Protein AF-A0A1G2DAL8-F1 (afdb_monomer)

Structure (mmCIF, N/CA/C/O backbone):
data_AF-A0A1G2DAL8-F1
#
_entry.id   AF-A0A1G2DAL8-F1
#
loop_
_atom_site.group_PDB
_atom_site.id
_atom_site.type_symbol
_atom_site.label_atom_id
_atom_site.label_alt_id
_atom_site.label_comp_id
_atom_site.label_asym_id
_atom_site.label_entity_id
_atom_site.label_seq_id
_atom_site.pdbx_PDB_ins_code
_atom_site.Cartn_x
_atom_site.Cartn_y
_atom_site.Cartn_z
_atom_site.occupancy
_atom_site.B_iso_or_equiv
_atom_site.auth_seq_id
_atom_site.auth_comp_id
_atom_site.auth_asym_id
_atom_site.auth_atom_id
_atom_site.pdbx_PDB_model_num
ATOM 1 N N . MET A 1 1 ? -15.519 19.637 95.512 1.00 41.66 1 MET A N 1
ATOM 2 C CA . MET A 1 1 ? -15.085 18.765 94.400 1.00 41.66 1 MET A CA 1
ATOM 3 C C . MET A 1 1 ? -16.245 17.828 94.093 1.00 41.66 1 MET A C 1
ATOM 5 O O . MET A 1 1 ? -16.448 16.873 94.826 1.00 41.66 1 MET A O 1
ATOM 9 N N . ALA A 1 2 ? -17.103 18.193 93.138 1.00 43.47 2 ALA A N 1
ATOM 10 C CA . ALA A 1 2 ? -18.291 17.413 92.794 1.00 43.47 2 ALA A CA 1
ATOM 11 C C . ALA A 1 2 ? -17.937 16.469 91.639 1.00 43.47 2 ALA A C 1
ATOM 13 O O . ALA A 1 2 ? -17.567 16.925 90.560 1.00 43.47 2 ALA A O 1
ATOM 14 N N . ILE A 1 3 ? -17.993 15.163 91.894 1.00 54.91 3 ILE A N 1
ATOM 15 C CA . ILE A 1 3 ? -17.753 14.122 90.893 1.00 54.91 3 ILE A CA 1
ATOM 16 C C . ILE A 1 3 ? -19.055 13.970 90.100 1.00 54.91 3 ILE A C 1
ATOM 18 O O . ILE A 1 3 ? -20.030 13.413 90.598 1.00 54.91 3 ILE A O 1
ATOM 22 N N . GLY A 1 4 ? -19.090 14.540 88.894 1.00 56.00 4 GLY A N 1
ATOM 23 C CA . GLY A 1 4 ? -20.216 14.410 87.973 1.00 56.00 4 GLY A CA 1
ATOM 24 C C . GLY A 1 4 ? -20.316 12.981 87.443 1.00 56.00 4 GLY A C 1
ATOM 25 O O . GLY A 1 4 ? -19.365 12.452 86.873 1.00 56.00 4 GLY A O 1
ATOM 26 N N . THR A 1 5 ? -21.467 12.347 87.641 1.00 58.53 5 THR A N 1
ATOM 27 C CA . THR A 1 5 ? -21.769 11.008 87.134 1.00 58.53 5 THR A CA 1
ATOM 28 C C . THR A 1 5 ? -21.990 11.053 85.621 1.00 58.53 5 THR A C 1
ATOM 30 O O . THR A 1 5 ? -22.933 11.695 85.157 1.00 58.53 5 THR A O 1
ATOM 33 N N . LEU A 1 6 ? -21.147 10.358 84.852 1.00 61.06 6 LEU A N 1
ATOM 34 C CA . LEU A 1 6 ? -21.356 10.127 83.420 1.00 61.06 6 LEU A CA 1
ATOM 35 C C . LEU A 1 6 ? -22.552 9.185 83.222 1.00 61.06 6 LEU A C 1
ATOM 37 O O . LEU A 1 6 ? -22.509 8.024 83.629 1.00 61.06 6 LEU A O 1
ATOM 41 N N . GLN A 1 7 ? -23.621 9.678 82.597 1.00 61.41 7 GLN A N 1
ATOM 42 C CA . GLN A 1 7 ? -24.724 8.831 82.147 1.00 61.41 7 GLN A CA 1
ATOM 43 C C . GLN A 1 7 ? -24.316 8.113 80.857 1.00 61.41 7 GLN A C 1
ATOM 45 O O . GLN A 1 7 ? -24.042 8.741 79.838 1.00 61.41 7 GLN A O 1
ATOM 50 N N . HIS A 1 8 ? -24.265 6.783 80.913 1.00 61.22 8 HIS A N 1
ATOM 51 C CA . HIS A 1 8 ? -24.031 5.926 79.757 1.00 61.22 8 HIS A CA 1
ATOM 52 C C . HIS A 1 8 ? -25.350 5.742 78.996 1.00 61.22 8 HIS A C 1
ATOM 54 O O . HIS A 1 8 ? -26.245 5.020 79.443 1.00 61.22 8 HIS A O 1
ATOM 60 N N . THR A 1 9 ? -25.491 6.419 77.858 1.00 63.62 9 THR A N 1
ATOM 61 C CA . THR A 1 9 ? -26.656 6.278 76.980 1.00 63.62 9 THR A CA 1
ATOM 62 C C . THR A 1 9 ? -26.581 4.929 76.270 1.00 63.62 9 THR A C 1
ATOM 64 O O . THR A 1 9 ? -25.855 4.752 75.295 1.00 63.62 9 THR A O 1
ATOM 67 N N . THR A 1 10 ? -27.316 3.944 76.777 1.00 66.56 10 THR A N 1
ATOM 68 C CA . THR A 1 10 ? -27.481 2.647 76.116 1.00 66.56 10 THR A CA 1
ATOM 69 C C . THR A 1 10 ? -28.557 2.777 75.041 1.00 66.56 10 THR A C 1
ATOM 71 O O . THR A 1 10 ? -29.747 2.883 75.331 1.00 66.56 10 THR A O 1
ATOM 74 N N . TYR A 1 11 ? -28.145 2.804 73.773 1.00 65.62 11 TYR A N 1
ATOM 75 C CA . TYR A 1 11 ? -29.076 2.764 72.647 1.00 65.62 11 TYR A CA 1
ATOM 76 C C . TYR A 1 11 ? -29.620 1.341 72.500 1.00 65.62 11 TYR A C 1
ATOM 78 O O . TYR A 1 11 ? -28.913 0.423 72.091 1.00 65.62 11 TYR A O 1
ATOM 86 N N . ASN A 1 12 ? -30.888 1.148 72.858 1.00 59.38 12 ASN A N 1
ATOM 87 C CA . ASN A 1 12 ? -31.593 -0.113 72.664 1.00 59.38 12 ASN A CA 1
ATOM 88 C C . ASN A 1 12 ? -32.068 -0.189 71.205 1.00 59.38 12 ASN A C 1
ATOM 90 O O . ASN A 1 12 ? -33.089 0.403 70.845 1.00 59.38 12 ASN A O 1
ATOM 94 N N . ILE A 1 13 ? -31.300 -0.874 70.353 1.00 66.88 13 ILE A N 1
ATOM 95 C CA . ILE A 1 13 ? -31.711 -1.150 68.975 1.00 66.88 13 ILE A CA 1
ATOM 96 C C . ILE A 1 13 ? -32.869 -2.148 69.037 1.00 66.88 13 ILE A C 1
ATOM 98 O O . ILE A 1 13 ? -32.676 -3.358 69.149 1.00 66.88 13 ILE A O 1
ATOM 102 N N . ARG A 1 14 ? -34.102 -1.635 68.976 1.00 59.97 14 ARG A N 1
ATOM 103 C CA . ARG A 1 14 ? -35.282 -2.469 68.757 1.00 59.97 14 ARG A CA 1
ATOM 104 C C . ARG A 1 14 ? -35.181 -3.074 67.361 1.00 59.97 14 ARG A C 1
ATOM 106 O O . ARG A 1 14 ? -35.494 -2.416 66.375 1.00 59.97 14 ARG A O 1
ATOM 113 N N . HIS A 1 15 ? -34.771 -4.337 67.290 1.00 61.94 15 HIS A N 1
ATOM 114 C CA . HIS A 1 15 ? -34.966 -5.169 66.110 1.00 61.94 15 HIS A CA 1
ATOM 115 C C . HIS A 1 15 ? -36.474 -5.345 65.900 1.00 61.94 15 HIS A C 1
ATOM 117 O O . HIS A 1 15 ? -37.116 -6.190 66.523 1.00 61.94 15 HIS A O 1
ATOM 123 N N . THR A 1 16 ? -37.072 -4.513 65.050 1.00 60.50 16 THR A N 1
ATOM 124 C CA . THR A 1 16 ? -38.390 -4.785 64.479 1.00 60.50 16 THR A CA 1
ATOM 125 C C . THR A 1 16 ? -38.294 -6.125 63.755 1.00 60.50 16 THR A C 1
ATOM 127 O O . THR A 1 16 ? -37.566 -6.255 62.774 1.00 60.50 16 THR A O 1
ATOM 130 N N . ALA A 1 17 ? -38.989 -7.143 64.266 1.00 58.16 17 ALA A N 1
ATOM 131 C CA . ALA A 1 17 ? -39.087 -8.455 63.639 1.00 58.16 17 ALA A CA 1
ATOM 132 C C . ALA A 1 17 ? -39.811 -8.314 62.289 1.00 58.16 17 ALA A C 1
ATOM 134 O O . ALA A 1 17 ? -41.037 -8.359 62.190 1.00 58.16 17 ALA A O 1
ATOM 135 N N . TYR A 1 18 ? -39.032 -8.049 61.243 1.00 57.19 18 TYR A N 1
ATOM 136 C CA . TYR A 1 18 ? -39.511 -7.844 59.888 1.00 57.19 18 TYR A CA 1
ATOM 137 C C . TYR A 1 18 ? -39.718 -9.207 59.218 1.00 57.19 18 TYR A C 1
ATOM 139 O O . TYR A 1 18 ? -38.804 -9.777 58.630 1.00 57.19 18 TYR A O 1
ATOM 147 N N . ASN A 1 19 ? -40.948 -9.726 59.282 1.00 57.16 19 ASN A N 1
ATOM 148 C CA . ASN A 1 19 ? -41.382 -10.988 58.655 1.00 57.16 19 ASN A CA 1
ATOM 149 C C . ASN A 1 19 ? -41.433 -10.943 57.106 1.00 57.16 19 ASN A C 1
ATOM 151 O O . ASN A 1 19 ? -42.259 -11.608 56.486 1.00 57.16 19 ASN A O 1
ATOM 155 N N . LYS A 1 20 ? -40.591 -10.131 56.453 1.00 62.22 20 LYS A N 1
ATOM 156 C CA . LYS A 1 20 ? -40.594 -9.911 54.993 1.00 62.22 20 LYS A CA 1
ATOM 157 C C . LYS A 1 20 ? -39.179 -9.803 54.392 1.00 62.22 20 LYS A C 1
ATOM 159 O O . LYS A 1 20 ? -38.953 -9.046 53.454 1.00 62.22 20 LYS A O 1
ATOM 164 N N . GLY A 1 21 ? -38.215 -10.567 54.913 1.00 69.06 21 GLY A N 1
ATOM 165 C CA . GLY A 1 21 ? -36.796 -10.515 54.511 1.00 69.06 21 GLY A CA 1
ATOM 166 C C . GLY A 1 21 ? -36.435 -11.108 53.136 1.00 69.06 21 GLY A C 1
ATOM 167 O O . GLY A 1 21 ? -35.321 -10.899 52.667 1.00 69.06 21 GLY A O 1
ATOM 168 N N . TYR A 1 22 ? -37.347 -11.814 52.458 1.00 80.81 22 TYR A N 1
ATOM 169 C CA . TYR A 1 22 ? -37.039 -12.485 51.183 1.00 80.81 22 TYR A CA 1
ATOM 170 C C . TYR A 1 22 ? -36.906 -11.520 49.990 1.00 80.81 22 TYR A C 1
ATOM 172 O O . TYR A 1 22 ? -36.135 -11.770 49.068 1.00 80.81 22 TYR A O 1
ATOM 180 N N . ALA A 1 23 ? -37.608 -10.382 50.019 1.00 86.69 23 ALA A N 1
ATOM 181 C CA . ALA A 1 23 ? -37.646 -9.448 48.891 1.00 86.69 23 ALA A CA 1
ATOM 182 C C . ALA A 1 23 ? -36.282 -8.797 48.584 1.00 86.69 23 ALA A C 1
ATOM 184 O O . ALA A 1 23 ? -35.965 -8.583 47.417 1.00 86.69 23 ALA A O 1
ATOM 185 N N . LEU A 1 24 ? -35.458 -8.524 49.606 1.00 86.62 24 LEU A N 1
ATOM 186 C CA . LEU A 1 24 ? -34.115 -7.956 49.413 1.00 86.62 24 LEU A CA 1
ATOM 187 C C . LEU A 1 24 ? -33.137 -8.956 48.789 1.00 86.62 24 LEU A C 1
ATOM 189 O O . LEU A 1 24 ? -32.324 -8.587 47.948 1.00 86.62 24 LEU A O 1
ATOM 193 N N . ILE A 1 25 ? -33.221 -10.229 49.179 1.00 87.88 25 ILE A N 1
ATOM 194 C CA . ILE A 1 25 ? -32.360 -11.277 48.617 1.00 87.88 25 ILE A CA 1
ATOM 195 C C . ILE A 1 25 ? -32.787 -11.586 47.174 1.00 87.88 25 ILE A C 1
ATOM 197 O O . ILE A 1 25 ? -31.946 -11.797 46.305 1.00 87.88 25 ILE A O 1
ATOM 201 N N . LEU A 1 26 ? -34.089 -11.543 46.881 1.00 90.00 26 LEU A N 1
ATOM 202 C CA . LEU A 1 26 ? -34.581 -11.694 45.513 1.00 90.00 26 LEU A CA 1
ATOM 203 C C . LEU A 1 26 ? -34.103 -10.548 44.604 1.00 90.00 26 LEU A C 1
ATOM 205 O O . LEU A 1 26 ? -33.673 -10.806 43.481 1.00 90.00 26 LEU A O 1
ATOM 209 N N . SER A 1 27 ? -34.126 -9.295 45.079 1.00 92.00 27 SER A N 1
ATOM 210 C CA . SER A 1 27 ? -33.715 -8.152 44.252 1.00 92.00 27 SER A CA 1
ATOM 211 C C . SER A 1 27 ? -32.225 -8.173 43.905 1.00 92.00 27 SER A C 1
ATOM 213 O O . SER A 1 27 ? -31.869 -7.870 42.764 1.00 92.00 27 SER A O 1
ATOM 215 N N . ILE A 1 28 ? -31.353 -8.572 44.840 1.00 93.62 28 ILE A N 1
ATOM 216 C CA . ILE A 1 28 ? -29.905 -8.624 44.589 1.00 93.62 28 ILE A CA 1
ATOM 217 C C . ILE A 1 28 ? -29.534 -9.741 43.609 1.00 93.62 28 ILE A C 1
ATOM 219 O O . ILE A 1 28 ? -28.680 -9.528 42.752 1.00 93.62 28 ILE A O 1
ATOM 223 N N . VAL A 1 29 ? -30.216 -10.892 43.668 1.00 96.19 29 VAL A N 1
ATOM 224 C CA . VAL A 1 29 ? -30.002 -12.000 42.721 1.00 96.19 29 VAL A CA 1
ATOM 225 C C . VAL A 1 29 ? -30.457 -11.610 41.317 1.00 96.19 29 VAL A C 1
ATOM 227 O O . VAL A 1 29 ? -29.731 -11.824 40.352 1.00 96.19 29 VAL A O 1
ATOM 230 N N . VAL A 1 30 ? -31.633 -10.989 41.182 1.00 96.94 30 VAL A N 1
ATOM 231 C CA . VAL A 1 30 ? -32.102 -10.517 39.869 1.00 96.94 30 VAL A CA 1
ATOM 232 C C . VAL A 1 30 ? -31.150 -9.456 39.309 1.00 96.94 30 VAL A C 1
ATOM 234 O O . VAL A 1 30 ? -30.779 -9.520 38.138 1.00 96.94 30 VAL A O 1
ATOM 237 N N . SER A 1 31 ? -30.693 -8.524 40.149 1.00 96.75 31 SER A N 1
ATOM 238 C CA . SER A 1 31 ? -29.758 -7.473 39.731 1.00 96.75 31 SER A CA 1
ATOM 239 C C . SER A 1 31 ? -28.404 -8.035 39.294 1.00 96.75 31 SER A C 1
ATOM 241 O O . SER A 1 31 ? -27.852 -7.567 38.301 1.00 96.75 31 SER A O 1
ATOM 243 N N . SER A 1 32 ? -27.870 -9.051 39.983 1.00 96.81 32 SER A N 1
ATOM 244 C CA . SER A 1 32 ? -26.583 -9.659 39.616 1.00 96.81 32 SER A CA 1
ATOM 245 C C . SER A 1 32 ? -26.656 -10.434 38.300 1.00 96.81 32 SER A C 1
ATOM 247 O O . SER A 1 32 ? -25.731 -10.345 37.493 1.00 96.81 32 SER A O 1
ATOM 249 N N . VAL A 1 33 ? -27.769 -11.130 38.040 1.00 97.06 33 VAL A N 1
ATOM 250 C CA . VAL A 1 33 ? -28.002 -11.824 36.763 1.00 97.06 33 VAL A CA 1
ATOM 251 C C . VAL A 1 33 ? -28.088 -10.820 35.615 1.00 97.06 33 VAL A C 1
ATOM 253 O O . VAL A 1 33 ? -27.394 -10.978 34.612 1.00 97.06 33 VAL A O 1
ATOM 256 N N . VAL A 1 34 ? -28.875 -9.751 35.774 1.00 97.69 34 VAL A N 1
ATOM 257 C CA . VAL A 1 34 ? -28.999 -8.704 34.745 1.00 97.69 34 VAL A CA 1
ATOM 258 C C . VAL A 1 34 ? -27.657 -8.008 34.502 1.00 97.69 34 VAL A C 1
ATOM 260 O O . VAL A 1 34 ? -27.285 -7.795 33.350 1.00 97.69 34 VAL A O 1
ATOM 263 N N . LEU A 1 35 ? -26.892 -7.716 35.559 1.00 97.19 35 LEU A N 1
ATOM 264 C CA . LEU A 1 35 ? -25.560 -7.120 35.435 1.00 97.19 35 LEU A CA 1
ATOM 265 C C . LEU A 1 35 ? -24.587 -8.046 34.691 1.00 97.19 35 LEU A C 1
ATOM 267 O O . LEU A 1 35 ? -23.836 -7.584 33.836 1.00 97.19 35 LEU A O 1
ATOM 271 N N . SER A 1 36 ? -24.618 -9.350 34.980 1.00 97.25 36 SER A N 1
ATOM 272 C CA . SER A 1 36 ? -23.770 -10.337 34.303 1.00 97.25 36 SER A CA 1
ATOM 273 C C . SER A 1 36 ? -24.069 -10.411 32.804 1.00 97.25 36 SER A C 1
ATOM 275 O O . SER A 1 36 ? -23.141 -10.387 31.993 1.00 97.25 36 SER A O 1
ATOM 277 N N . ILE A 1 37 ? -25.352 -10.417 32.430 1.00 97.62 37 ILE A N 1
ATOM 278 C CA . ILE A 1 37 ? -25.774 -10.390 31.023 1.00 97.62 37 ILE A CA 1
ATOM 279 C C . ILE A 1 37 ? -25.342 -9.071 30.367 1.00 97.62 37 ILE A C 1
ATOM 281 O O . ILE A 1 37 ? -24.771 -9.088 29.279 1.00 97.62 37 ILE A O 1
ATOM 285 N N . GLY A 1 38 ? -25.535 -7.935 31.046 1.00 97.94 38 GLY A N 1
ATOM 286 C CA . GLY A 1 38 ? -25.136 -6.619 30.540 1.00 97.94 38 GLY A CA 1
ATOM 287 C C . GLY A 1 38 ? -23.634 -6.507 30.261 1.00 97.94 38 GLY A C 1
ATOM 288 O O . GLY A 1 38 ? -23.241 -6.035 29.197 1.00 97.94 38 GLY A O 1
ATOM 289 N N . LEU A 1 39 ? -22.787 -7.001 31.171 1.00 96.88 39 LEU A N 1
ATOM 290 C CA . LEU A 1 39 ? -21.330 -7.020 30.984 1.00 96.88 39 LEU A CA 1
ATOM 291 C C . LEU A 1 39 ? -20.900 -7.952 29.844 1.00 96.88 39 LEU A C 1
ATOM 293 O O . LEU A 1 39 ? -19.969 -7.636 29.103 1.00 96.88 39 LEU A O 1
ATOM 297 N N . SER A 1 40 ? -21.583 -9.088 29.679 1.00 97.69 40 SER A N 1
ATOM 298 C CA . SER A 1 40 ? -21.330 -10.001 28.562 1.00 97.69 40 SER A CA 1
ATOM 299 C C . SER A 1 40 ? -21.643 -9.341 27.216 1.00 97.69 40 SER A C 1
ATOM 301 O O . SER A 1 40 ? -20.798 -9.367 26.321 1.00 97.69 40 SER A O 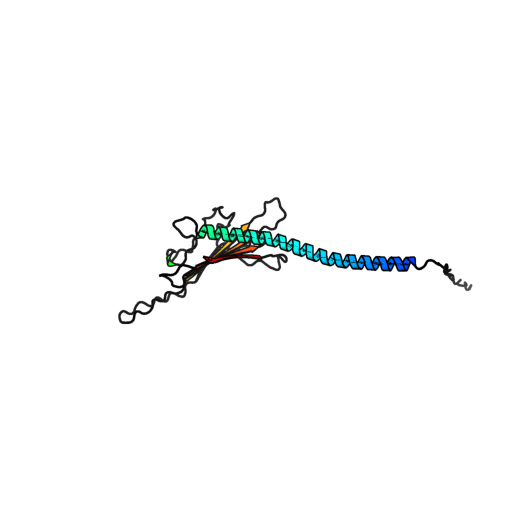1
ATOM 303 N N . LEU A 1 41 ? -22.798 -8.678 27.099 1.00 97.44 41 LEU A N 1
ATOM 304 C CA . LEU A 1 41 ? -23.197 -7.958 25.886 1.00 97.44 41 LEU A CA 1
ATOM 305 C C . LEU A 1 41 ? -22.267 -6.779 25.580 1.00 97.44 41 LEU A C 1
ATOM 307 O O . LEU A 1 41 ? -21.864 -6.603 24.435 1.00 97.44 41 LEU A O 1
ATOM 311 N N . LEU A 1 42 ? -21.862 -6.014 26.597 1.00 97.69 42 LEU A N 1
ATOM 312 C CA . LEU A 1 42 ? -20.933 -4.893 26.432 1.00 97.69 42 LEU A CA 1
ATOM 313 C C . LEU A 1 42 ? -19.589 -5.339 25.828 1.00 97.69 42 LEU A C 1
ATOM 315 O O . LEU A 1 42 ? -19.036 -4.645 24.978 1.00 97.69 42 LEU A O 1
ATOM 319 N N . ASN A 1 43 ? -19.077 -6.507 26.224 1.00 96.81 43 ASN A N 1
ATOM 320 C CA . ASN A 1 43 ? -17.848 -7.060 25.648 1.00 96.81 43 ASN A CA 1
ATOM 321 C C . ASN A 1 43 ? -18.008 -7.483 24.183 1.00 96.81 43 ASN A C 1
ATOM 323 O O . ASN A 1 43 ? -17.058 -7.368 23.410 1.00 96.81 43 ASN A O 1
ATOM 327 N N . ILE A 1 44 ? -19.182 -7.988 23.802 1.00 97.19 44 ILE A N 1
ATOM 328 C CA . ILE A 1 44 ? -19.475 -8.357 22.412 1.00 97.19 44 ILE A CA 1
ATOM 329 C C . ILE A 1 44 ? -19.541 -7.089 21.554 1.00 97.19 44 ILE A C 1
ATOM 331 O O . ILE A 1 44 ? -18.804 -6.971 20.578 1.00 97.19 44 ILE A O 1
ATOM 335 N N . VAL A 1 45 ? -20.321 -6.095 21.987 1.00 97.50 45 VAL A N 1
ATOM 336 C CA . VAL A 1 45 ? -20.513 -4.833 21.256 1.00 97.50 45 VAL A CA 1
ATOM 337 C C . VAL A 1 45 ? -19.198 -4.074 21.065 1.00 97.50 45 VAL A C 1
ATOM 339 O O . VAL A 1 45 ? -18.950 -3.549 19.984 1.00 97.50 45 VAL A O 1
ATOM 342 N N . GLN A 1 46 ? -18.312 -4.047 22.067 1.00 95.94 46 GLN A N 1
ATOM 343 C CA . GLN A 1 46 ? -16.992 -3.421 21.907 1.00 95.94 46 GLN A CA 1
ATOM 344 C C . GLN A 1 46 ? -16.191 -4.041 20.755 1.00 95.94 46 GLN A C 1
ATOM 346 O O . GLN A 1 46 ? -15.582 -3.318 19.968 1.00 95.94 46 GLN A O 1
ATOM 351 N N . LYS A 1 47 ? -16.217 -5.370 20.622 1.00 95.38 47 LYS A N 1
ATOM 352 C CA . LYS A 1 47 ? -15.517 -6.069 19.537 1.00 95.38 47 LYS A CA 1
ATOM 353 C C . LYS A 1 47 ? -16.165 -5.799 18.183 1.00 95.38 47 LYS A C 1
ATOM 355 O O . LYS A 1 47 ? -15.452 -5.575 17.211 1.00 95.38 47 LYS A O 1
ATOM 360 N N . GLU A 1 48 ? -17.493 -5.784 18.125 1.00 95.56 48 GLU A N 1
ATOM 361 C CA . GLU A 1 48 ? -18.243 -5.502 16.896 1.00 95.56 48 GLU A CA 1
ATOM 362 C C . GLU A 1 48 ? -18.014 -4.076 16.387 1.00 95.56 48 GLU A C 1
ATOM 364 O O . GLU A 1 48 ? -17.838 -3.879 15.184 1.00 95.56 48 GLU A O 1
ATOM 369 N N . ILE A 1 49 ? -17.953 -3.084 17.283 1.00 94.31 49 ILE A N 1
ATOM 370 C CA . ILE A 1 49 ? -17.648 -1.694 16.915 1.00 94.31 49 ILE A CA 1
ATOM 371 C C . ILE A 1 49 ? -16.238 -1.598 16.329 1.00 94.31 49 ILE A C 1
ATOM 373 O O . ILE A 1 49 ? -16.062 -0.975 15.282 1.00 94.31 49 ILE A O 1
ATOM 377 N N . ILE A 1 50 ? -15.247 -2.233 16.964 1.00 91.69 50 ILE A N 1
ATOM 378 C CA . ILE A 1 50 ? -13.865 -2.234 16.464 1.00 91.69 50 ILE A CA 1
ATOM 379 C C . ILE A 1 50 ? -13.803 -2.908 15.091 1.00 91.69 50 ILE A C 1
ATOM 381 O O . ILE A 1 50 ? -13.258 -2.320 14.162 1.00 91.69 50 ILE A O 1
ATOM 385 N N . LEU A 1 51 ? -14.420 -4.082 14.933 1.00 92.50 51 LEU A N 1
ATOM 386 C CA . LEU A 1 51 ? -14.430 -4.812 13.664 1.00 92.50 51 LEU A CA 1
ATOM 387 C C . LEU A 1 51 ? -15.150 -4.040 12.546 1.00 92.50 51 LEU A C 1
ATOM 389 O O . LEU A 1 51 ? -14.715 -4.051 11.397 1.00 92.50 51 LEU A O 1
ATOM 393 N N . SER A 1 52 ? -16.235 -3.338 12.877 1.00 93.50 52 SER A N 1
ATOM 394 C CA . SER A 1 52 ? -16.950 -2.481 11.922 1.00 93.50 52 SER A CA 1
ATOM 395 C C . SER A 1 52 ? -16.089 -1.298 11.488 1.00 93.50 52 SER A C 1
ATOM 397 O O . SER A 1 52 ? -16.081 -0.918 10.318 1.00 93.50 52 SER A O 1
ATOM 399 N N . ALA A 1 53 ? -15.342 -0.720 12.429 1.00 89.12 53 ALA A N 1
ATOM 400 C CA . ALA A 1 53 ? -14.458 0.396 12.154 1.00 89.12 53 ALA A CA 1
ATOM 401 C C . ALA A 1 53 ? -13.273 -0.034 11.273 1.00 89.12 53 ALA A C 1
ATOM 403 O O . ALA A 1 53 ? -13.040 0.603 10.252 1.00 89.12 53 ALA A O 1
ATOM 404 N N . THR A 1 54 ? -12.612 -1.156 11.581 1.00 90.06 54 THR A N 1
ATOM 405 C CA . THR A 1 54 ? -11.534 -1.706 10.737 1.00 90.06 54 THR A CA 1
ATOM 406 C C . THR A 1 54 ? -12.041 -2.158 9.368 1.00 90.06 54 THR A C 1
ATOM 408 O O . THR A 1 54 ? -11.316 -2.054 8.380 1.00 90.06 54 THR A O 1
ATOM 411 N N . GLY A 1 55 ? -13.284 -2.645 9.285 1.00 92.44 55 GLY A N 1
ATOM 412 C CA . GLY A 1 55 ? -13.938 -3.000 8.026 1.00 92.44 55 GLY A CA 1
ATOM 413 C C . GLY A 1 55 ? -14.134 -1.795 7.105 1.00 92.44 55 GLY A C 1
ATOM 414 O O . GLY A 1 55 ? -13.821 -1.879 5.922 1.00 92.44 55 GLY A O 1
ATOM 415 N N . ARG A 1 56 ? -14.584 -0.655 7.644 1.00 89.44 56 ARG A N 1
ATOM 416 C CA . ARG A 1 56 ? -14.671 0.606 6.890 1.00 89.44 56 ARG A CA 1
ATOM 417 C C . ARG A 1 56 ? -13.285 1.141 6.522 1.00 89.44 56 ARG A C 1
ATOM 419 O O . ARG A 1 56 ? -13.069 1.495 5.372 1.00 89.44 56 ARG A O 1
ATOM 426 N N . ASP A 1 57 ? -12.347 1.153 7.466 1.00 89.62 57 ASP A N 1
ATOM 427 C CA . ASP A 1 57 ? -10.977 1.629 7.230 1.00 89.62 57 ASP A CA 1
ATOM 428 C C . ASP A 1 57 ? -10.282 0.792 6.128 1.00 89.62 57 ASP A C 1
ATOM 430 O O . ASP A 1 57 ? -9.564 1.324 5.285 1.00 89.62 57 ASP A O 1
ATOM 434 N N . SER A 1 58 ? -10.599 -0.507 6.049 1.00 93.06 58 SER A N 1
ATOM 435 C CA . SER A 1 58 ? -10.163 -1.393 4.961 1.00 93.06 58 SER A CA 1
ATOM 436 C C . SER A 1 58 ? -10.714 -1.014 3.589 1.00 93.06 58 SER A C 1
ATOM 438 O O . SER A 1 58 ? -10.045 -1.288 2.600 1.00 93.06 58 SER A O 1
ATOM 440 N N . GLN A 1 59 ? -11.911 -0.427 3.501 1.00 91.25 59 GLN A N 1
ATOM 441 C CA . GLN A 1 59 ? -12.482 -0.011 2.214 1.00 91.25 59 GLN A CA 1
ATOM 442 C C . GLN A 1 59 ? -11.715 1.174 1.634 1.00 91.25 59 GLN A C 1
ATOM 444 O O . GLN A 1 59 ? -11.455 1.184 0.439 1.00 91.25 59 GLN A O 1
ATOM 449 N N . PHE A 1 60 ? -11.303 2.126 2.476 1.00 87.62 60 PHE A N 1
ATOM 450 C CA . PHE A 1 60 ? -10.475 3.251 2.038 1.00 87.62 60 PHE A CA 1
ATOM 451 C C . PHE A 1 60 ? -9.104 2.784 1.549 1.00 87.62 60 PHE A C 1
ATOM 453 O O . PHE A 1 60 ? -8.691 3.149 0.454 1.00 87.62 60 PHE A O 1
ATOM 460 N N . ALA A 1 61 ? -8.442 1.916 2.319 1.00 90.81 61 ALA A N 1
ATOM 461 C CA . ALA A 1 61 ? -7.177 1.312 1.916 1.00 90.81 61 ALA A CA 1
ATOM 462 C C . ALA A 1 61 ? -7.313 0.519 0.604 1.00 90.81 61 ALA A C 1
ATOM 464 O O . ALA A 1 61 ? -6.497 0.664 -0.296 1.00 90.81 61 ALA A O 1
ATOM 465 N N . PHE A 1 62 ? -8.368 -0.287 0.455 1.00 93.69 62 PHE A N 1
ATOM 466 C CA . PHE A 1 62 ? -8.588 -1.061 -0.768 1.00 93.69 62 PHE A CA 1
ATOM 467 C C . PHE A 1 62 ? -8.874 -0.172 -1.984 1.00 93.69 62 PHE A C 1
ATOM 469 O O . PHE A 1 62 ? -8.310 -0.403 -3.044 1.00 93.69 62 PHE A O 1
ATOM 476 N N . TYR A 1 63 ? -9.702 0.863 -1.826 1.00 89.88 63 TYR A N 1
ATOM 477 C CA . TYR A 1 63 ? -10.005 1.814 -2.899 1.00 89.88 63 TYR A CA 1
ATOM 478 C C . TYR A 1 63 ? -8.761 2.581 -3.359 1.00 89.88 63 TYR A C 1
ATOM 480 O O . TYR A 1 63 ? -8.564 2.775 -4.554 1.00 89.88 63 TYR A O 1
ATOM 488 N N . ALA A 1 64 ? -7.899 2.977 -2.419 1.00 87.06 64 ALA A N 1
ATOM 489 C CA . ALA A 1 64 ? -6.631 3.605 -2.759 1.00 87.06 64 ALA A CA 1
ATOM 490 C C . ALA A 1 64 ? -5.729 2.646 -3.556 1.00 87.06 64 ALA A C 1
ATOM 492 O O . ALA A 1 64 ? -5.195 3.042 -4.587 1.00 87.06 64 ALA A O 1
ATOM 493 N N . ALA A 1 65 ? -5.607 1.384 -3.124 1.00 91.56 65 ALA A N 1
ATOM 494 C CA . ALA A 1 65 ? -4.832 0.369 -3.842 1.00 91.56 65 ALA A CA 1
ATOM 495 C C . ALA A 1 65 ? -5.351 0.140 -5.274 1.00 91.56 65 ALA A C 1
ATOM 497 O O . ALA A 1 65 ? -4.569 0.071 -6.216 1.00 91.56 65 ALA A O 1
ATOM 498 N N . ASP A 1 66 ? -6.672 0.060 -5.441 1.00 92.12 66 ASP A N 1
ATOM 499 C CA . ASP A 1 66 ? -7.329 -0.129 -6.741 1.00 92.12 66 ASP A CA 1
ATOM 500 C C . ASP A 1 66 ? -7.025 1.037 -7.690 1.00 92.12 66 ASP A C 1
ATOM 502 O O . ASP A 1 66 ? -6.523 0.830 -8.792 1.00 92.12 66 ASP A O 1
ATOM 506 N N . GLY A 1 67 ? -7.186 2.277 -7.214 1.00 86.12 67 GLY A N 1
ATOM 507 C CA . GLY A 1 67 ? -6.814 3.465 -7.987 1.00 86.12 67 GLY A CA 1
ATOM 508 C C . GLY A 1 67 ? -5.317 3.542 -8.311 1.00 86.12 67 GLY A C 1
ATOM 509 O O . GLY A 1 67 ? -4.943 4.038 -9.371 1.00 86.12 67 GLY A O 1
ATOM 510 N N . GLY A 1 68 ? -4.460 3.030 -7.424 1.00 84.50 68 GLY A N 1
ATOM 511 C CA . GLY A 1 68 ? -3.019 2.951 -7.647 1.00 84.50 68 GLY A CA 1
ATOM 512 C C . GLY A 1 68 ? -2.626 1.977 -8.756 1.00 84.50 68 GLY A C 1
ATOM 513 O O . GLY A 1 68 ? -1.832 2.341 -9.623 1.00 84.50 68 GLY A O 1
ATOM 514 N N . VAL A 1 69 ? -3.200 0.768 -8.761 1.00 89.06 69 VAL A N 1
ATOM 515 C CA . VAL A 1 69 ? -2.963 -0.216 -9.833 1.00 89.06 69 VAL A CA 1
ATOM 516 C C . VAL A 1 69 ? -3.479 0.298 -11.167 1.00 89.06 69 VAL A C 1
ATOM 518 O O . VAL A 1 69 ? -2.736 0.261 -12.142 1.00 89.06 69 VAL A O 1
ATOM 521 N N . GLU A 1 70 ? -4.715 0.798 -11.219 1.00 87.12 70 GLU A N 1
ATOM 522 C CA . GLU A 1 70 ? -5.305 1.294 -12.468 1.00 87.12 70 GLU A CA 1
ATOM 523 C C . GLU A 1 70 ? -4.502 2.468 -13.043 1.00 87.12 70 GLU A C 1
ATOM 525 O O . GLU A 1 70 ? -4.331 2.556 -14.256 1.00 87.12 70 GLU A O 1
ATOM 530 N N . CYS A 1 71 ? -3.936 3.327 -12.187 1.00 81.06 71 CYS A N 1
ATOM 531 C CA . CYS A 1 71 ? -3.044 4.393 -12.633 1.00 81.06 71 CYS A CA 1
ATOM 532 C C . CYS A 1 71 ? -1.738 3.859 -13.236 1.00 81.06 71 CYS A C 1
ATOM 534 O O . CYS A 1 71 ? -1.356 4.260 -14.335 1.00 81.06 71 CYS A O 1
ATOM 536 N N . ALA A 1 72 ? -1.043 2.959 -12.531 1.00 81.50 72 ALA A N 1
ATOM 537 C CA . ALA A 1 72 ? 0.191 2.372 -13.051 1.00 81.50 72 ALA A CA 1
ATOM 538 C C . ALA A 1 72 ? -0.057 1.615 -14.356 1.00 81.50 72 ALA A C 1
ATOM 540 O O . ALA A 1 72 ? 0.687 1.791 -15.316 1.00 81.50 72 ALA A O 1
ATOM 541 N N . LEU A 1 73 ? -1.143 0.842 -14.411 1.00 85.94 73 LEU A N 1
ATOM 542 C CA . LEU A 1 73 ? -1.541 0.124 -15.608 1.00 85.94 73 LEU A CA 1
ATOM 543 C C . LEU A 1 73 ? -1.814 1.105 -16.751 1.00 85.94 73 LEU A C 1
ATOM 545 O O . LEU A 1 73 ? -1.246 0.941 -17.823 1.00 85.94 73 LEU A O 1
ATOM 549 N N . TYR A 1 74 ? -2.605 2.159 -16.524 1.00 80.69 74 TYR A N 1
ATOM 550 C CA . TYR A 1 74 ? -2.902 3.175 -17.538 1.00 80.69 74 TYR A CA 1
ATOM 551 C C . TYR A 1 74 ? -1.643 3.775 -18.172 1.00 80.69 74 TYR A C 1
ATOM 553 O O . TYR A 1 74 ? -1.621 3.956 -19.385 1.00 80.69 74 TYR A O 1
ATOM 561 N N . TRP A 1 75 ? -0.596 4.044 -17.387 1.00 77.44 75 TRP A N 1
ATOM 562 C CA . TRP A 1 75 ? 0.668 4.582 -17.902 1.00 77.44 75 TRP A CA 1
ATOM 563 C C . TRP A 1 75 ? 1.580 3.530 -18.542 1.00 77.44 75 TRP A C 1
ATOM 565 O O . TRP A 1 75 ? 2.335 3.868 -19.452 1.00 77.44 75 TRP A O 1
ATOM 575 N N . ASP A 1 76 ? 1.492 2.268 -18.119 1.00 78.31 76 ASP A N 1
ATOM 576 C CA . ASP A 1 76 ? 2.284 1.178 -18.695 1.00 78.31 76 ASP A CA 1
ATOM 577 C C . ASP A 1 76 ? 1.727 0.689 -20.045 1.00 78.31 76 ASP A C 1
ATOM 579 O O . ASP A 1 76 ? 2.453 0.592 -21.040 1.00 78.31 76 ASP A O 1
ATOM 583 N N . ILE A 1 77 ? 0.409 0.458 -20.116 1.00 77.50 77 ILE A N 1
ATOM 584 C CA . ILE A 1 77 ? -0.290 0.074 -21.358 1.00 77.50 77 ILE A CA 1
ATOM 585 C C . ILE A 1 77 ? -0.701 1.286 -22.212 1.00 77.50 77 ILE A C 1
ATOM 587 O O . ILE A 1 77 ? -1.202 1.123 -23.329 1.00 77.50 77 ILE A O 1
ATOM 591 N N . GLY A 1 78 ? -0.526 2.497 -21.680 1.00 65.38 78 GLY A N 1
ATOM 592 C CA . GLY A 1 78 ? -0.979 3.765 -22.243 1.00 65.38 78 GLY A CA 1
ATOM 593 C C . GLY A 1 78 ? -0.407 4.091 -23.619 1.00 65.38 78 GLY A C 1
ATOM 594 O O . GLY A 1 78 ? 0.760 3.864 -23.926 1.00 65.38 78 GLY A O 1
ATOM 595 N N . TYR A 1 79 ? -1.272 4.656 -24.461 1.00 48.22 79 TYR A N 1
ATOM 596 C CA . TYR A 1 79 ? -1.086 4.916 -25.890 1.00 48.22 79 TYR A CA 1
ATOM 597 C C . TYR A 1 79 ? -0.129 6.097 -26.159 1.00 48.22 79 TYR A C 1
ATOM 599 O O . TYR A 1 79 ? -0.558 7.161 -26.606 1.00 48.22 79 TYR A O 1
ATOM 607 N N . THR A 1 80 ? 1.170 5.942 -25.901 1.00 51.19 80 THR A N 1
ATOM 608 C CA . THR A 1 80 ? 2.201 6.840 -26.453 1.00 51.19 80 THR A CA 1
ATOM 609 C C . THR A 1 80 ? 3.373 6.029 -27.004 1.00 51.19 80 THR A C 1
ATOM 611 O O . THR A 1 80 ? 3.635 4.926 -26.535 1.00 51.19 80 THR A O 1
ATOM 614 N N . ASP A 1 81 ? 4.082 6.566 -28.002 1.00 53.00 81 ASP A N 1
ATOM 615 C CA . ASP A 1 81 ? 5.279 5.944 -28.599 1.00 53.00 81 ASP A CA 1
ATOM 616 C C . ASP A 1 81 ? 6.458 5.814 -27.601 1.00 53.00 81 ASP A C 1
ATOM 618 O O . ASP A 1 81 ? 7.502 5.264 -27.943 1.00 53.00 81 ASP A O 1
ATOM 622 N N . THR A 1 82 ? 6.303 6.313 -26.368 1.00 57.69 82 THR A N 1
ATOM 623 C CA . THR A 1 82 ? 7.288 6.273 -25.282 1.00 57.69 82 THR A CA 1
ATOM 624 C C . THR A 1 82 ? 6.713 5.524 -24.082 1.00 57.69 82 THR A C 1
ATOM 626 O O . THR A 1 82 ? 5.708 5.951 -23.515 1.00 57.69 82 THR A O 1
ATOM 629 N N . LYS A 1 83 ? 7.335 4.417 -23.667 1.00 61.34 83 LYS A N 1
ATOM 630 C CA . LYS A 1 83 ? 6.972 3.742 -22.413 1.00 61.34 83 LYS A CA 1
ATOM 631 C C . LYS A 1 83 ? 7.279 4.665 -21.234 1.00 61.34 83 LYS A C 1
ATOM 633 O O . LYS A 1 83 ? 8.356 5.252 -21.184 1.00 61.34 83 LYS A O 1
ATOM 638 N N . ALA A 1 84 ? 6.329 4.820 -20.309 1.00 69.38 84 ALA A N 1
ATOM 639 C CA . ALA A 1 84 ? 6.552 5.593 -19.085 1.00 69.38 84 ALA A CA 1
ATOM 640 C C . ALA A 1 84 ? 7.492 4.858 -18.109 1.00 69.38 84 ALA A C 1
ATOM 642 O O . ALA A 1 84 ? 8.214 5.499 -17.350 1.00 69.38 84 ALA A O 1
ATOM 643 N N . PHE A 1 85 ? 7.499 3.524 -18.172 1.00 75.19 85 PHE A N 1
ATOM 644 C CA . PHE A 1 85 ? 8.346 2.635 -17.382 1.00 75.19 85 PHE A CA 1
ATOM 645 C C . PHE A 1 85 ? 9.188 1.782 -18.342 1.00 75.19 85 PHE A C 1
ATOM 647 O O . PHE A 1 85 ? 8.653 0.825 -18.904 1.00 75.19 85 PHE A O 1
ATOM 654 N N . PRO A 1 86 ? 10.449 2.164 -18.614 1.00 71.00 86 PRO A N 1
ATOM 655 C CA . PRO A 1 86 ? 11.331 1.375 -19.469 1.00 71.00 86 PRO A CA 1
ATOM 656 C C . PRO A 1 86 ? 11.694 0.029 -18.826 1.00 71.00 86 PRO A C 1
ATOM 658 O O . PRO A 1 86 ? 11.658 -0.125 -17.604 1.00 71.00 86 PRO A O 1
ATOM 661 N N . GLU A 1 87 ? 12.038 -0.950 -19.648 1.00 71.81 87 GLU A N 1
ATOM 662 C CA . GLU A 1 87 ? 12.357 -2.312 -19.197 1.00 71.81 87 GLU A CA 1
ATOM 663 C C . GLU A 1 87 ? 13.839 -2.441 -18.817 1.00 71.81 87 GLU A C 1
ATOM 665 O O . GLU A 1 87 ? 14.177 -3.189 -17.910 1.00 71.81 87 GLU A O 1
ATOM 670 N N . ASN A 1 88 ? 14.714 -1.632 -19.428 1.00 64.31 88 ASN A N 1
ATOM 671 C CA . ASN A 1 88 ? 16.149 -1.591 -19.136 1.00 64.31 88 ASN A CA 1
ATOM 672 C C . ASN A 1 88 ? 16.778 -0.214 -19.445 1.00 64.31 88 ASN A C 1
ATOM 674 O O . ASN A 1 88 ? 16.156 0.683 -20.027 1.00 64.31 88 ASN A O 1
ATOM 678 N N . LEU A 1 89 ? 18.055 -0.046 -19.075 1.00 58.34 89 LEU A N 1
ATOM 679 C CA . LEU A 1 89 ? 18.840 1.174 -19.330 1.00 58.34 89 LEU A CA 1
ATOM 680 C C . LEU A 1 89 ? 19.148 1.425 -20.816 1.00 58.34 89 LEU A C 1
ATOM 682 O O . LEU A 1 89 ? 19.596 2.520 -21.159 1.00 58.34 89 LEU A O 1
ATOM 686 N N . ALA A 1 90 ? 18.953 0.440 -21.699 1.00 56.84 90 ALA A N 1
ATOM 687 C CA . ALA A 1 90 ? 19.145 0.622 -23.137 1.00 56.84 90 ALA A CA 1
ATOM 688 C C . ALA A 1 90 ? 17.945 1.324 -23.800 1.00 56.84 90 ALA A C 1
ATOM 690 O O . ALA A 1 90 ? 18.106 1.944 -24.856 1.00 56.84 90 ALA A O 1
ATOM 691 N N . GLU A 1 91 ? 16.761 1.258 -23.180 1.00 59.31 91 GLU A N 1
ATOM 692 C CA . GLU A 1 91 ? 15.569 2.009 -23.595 1.00 59.31 91 GLU A CA 1
ATOM 693 C C . GLU A 1 91 ? 15.591 3.472 -23.134 1.00 59.31 91 GLU A C 1
ATOM 695 O O . GLU A 1 91 ? 14.959 4.338 -23.749 1.00 59.31 91 GLU A O 1
ATOM 700 N N . THR A 1 92 ? 16.353 3.779 -22.084 1.00 55.00 92 THR A N 1
ATOM 701 C CA . THR A 1 92 ? 16.735 5.153 -21.747 1.00 55.00 92 THR A CA 1
ATOM 702 C C . THR A 1 92 ? 18.005 5.520 -22.526 1.00 55.00 92 THR A C 1
ATOM 704 O O . THR A 1 92 ? 18.754 4.652 -22.962 1.00 55.00 92 THR A O 1
ATOM 707 N N . ASN A 1 93 ? 18.305 6.803 -22.778 1.00 52.72 93 ASN A N 1
ATOM 708 C CA . ASN A 1 93 ? 19.537 7.169 -23.506 1.00 52.72 93 ASN A CA 1
ATOM 709 C C . ASN A 1 93 ? 20.809 6.990 -22.642 1.00 52.72 93 ASN A C 1
ATOM 711 O O . ASN A 1 93 ? 21.652 7.891 -22.622 1.00 52.72 93 ASN A O 1
ATOM 715 N N . GLY A 1 94 ? 20.936 5.895 -21.877 1.00 47.00 94 GLY A N 1
ATOM 716 C CA . GLY A 1 94 ? 22.084 5.483 -21.050 1.00 47.00 94 GLY A CA 1
ATOM 717 C C . GLY A 1 94 ? 22.478 6.423 -19.902 1.00 47.00 94 GLY A C 1
ATOM 718 O O . GLY A 1 94 ? 23.202 6.027 -18.997 1.00 47.00 94 GLY A O 1
ATOM 719 N N . ASN A 1 95 ? 22.000 7.666 -19.929 1.00 47.62 95 ASN A N 1
ATOM 720 C CA . ASN A 1 95 ? 22.305 8.742 -18.991 1.00 47.62 95 ASN A CA 1
ATOM 721 C C . ASN A 1 95 ? 21.034 9.450 -18.490 1.00 47.62 95 ASN A C 1
ATOM 723 O O . ASN A 1 95 ? 21.132 10.362 -17.667 1.00 47.62 95 ASN A O 1
ATOM 727 N N . ASP A 1 96 ? 19.869 9.078 -19.020 1.00 49.88 96 ASP A N 1
ATOM 728 C CA . ASP A 1 96 ? 18.587 9.650 -18.635 1.00 49.88 96 ASP A CA 1
ATOM 729 C C . ASP A 1 96 ? 17.974 8.740 -17.568 1.00 49.88 96 ASP A C 1
ATOM 731 O O . ASP A 1 96 ? 17.688 7.572 -17.829 1.00 49.88 96 ASP A O 1
ATOM 735 N N . SER A 1 97 ? 17.774 9.266 -16.356 1.00 51.06 97 SER A N 1
ATOM 736 C CA . SER A 1 97 ? 16.895 8.611 -15.388 1.00 51.06 97 SER A CA 1
ATOM 737 C C . SER A 1 97 ? 15.512 8.428 -16.023 1.00 51.06 97 SER A C 1
ATOM 739 O O . SER A 1 97 ? 15.100 9.293 -16.811 1.00 51.06 97 SER A O 1
ATOM 741 N N . PRO A 1 98 ? 14.779 7.351 -15.685 1.00 55.78 98 PRO A N 1
ATOM 742 C CA . PRO A 1 98 ? 13.387 7.210 -16.085 1.00 55.78 98 PRO A CA 1
ATOM 743 C C . PRO A 1 98 ? 12.650 8.529 -15.840 1.00 55.78 98 PRO A C 1
ATOM 745 O O . PRO A 1 98 ? 12.866 9.212 -14.841 1.00 55.78 98 PRO A O 1
ATOM 748 N N . SER A 1 99 ? 11.868 8.981 -16.810 1.00 53.72 99 SER A N 1
ATOM 749 C CA . SER A 1 99 ? 11.117 10.222 -16.635 1.00 53.72 99 SER A CA 1
ATOM 750 C C . SER A 1 99 ? 9.866 9.898 -15.831 1.00 53.72 99 SER A C 1
ATOM 752 O O . SER A 1 99 ? 9.191 8.923 -16.147 1.00 53.72 99 SER A O 1
ATOM 754 N N . ALA A 1 100 ? 9.542 10.700 -14.812 1.00 52.84 100 ALA A N 1
ATOM 755 C CA . ALA A 1 100 ? 8.301 10.518 -14.064 1.00 52.84 100 ALA A CA 1
ATOM 756 C C . ALA A 1 100 ? 7.094 10.434 -15.034 1.00 52.84 100 ALA A C 1
ATOM 758 O O . ALA A 1 100 ? 6.994 11.275 -15.940 1.00 52.84 100 ALA A O 1
ATOM 759 N N . PRO A 1 101 ? 6.192 9.445 -14.877 1.00 51.66 101 PRO A N 1
ATOM 760 C CA . PRO A 1 101 ? 4.982 9.333 -15.687 1.00 51.66 101 PRO A CA 1
ATOM 761 C C . PRO A 1 101 ? 4.120 10.579 -15.502 1.00 51.66 101 PRO A C 1
ATOM 763 O O . PRO A 1 101 ? 3.718 10.895 -14.385 1.00 51.66 101 PRO A O 1
ATOM 766 N N . GLY A 1 102 ? 3.849 11.293 -16.594 1.00 50.34 102 GLY A N 1
ATOM 767 C CA . GLY A 1 102 ? 3.164 12.581 -16.542 1.00 50.34 102 GLY A CA 1
ATOM 768 C C . GLY A 1 102 ? 4.077 13.683 -15.996 1.00 50.34 102 GLY A C 1
ATOM 769 O O . GLY A 1 102 ? 4.458 13.714 -14.828 1.00 50.34 102 GLY A O 1
ATOM 770 N N . GLY A 1 103 ? 4.420 14.652 -16.849 1.00 46.66 103 GLY A N 1
ATOM 771 C CA . GLY A 1 103 ? 5.047 15.885 -16.374 1.00 46.66 103 GLY A CA 1
ATOM 772 C C . GLY A 1 103 ? 4.186 16.549 -15.292 1.00 46.66 103 GLY A C 1
ATOM 773 O O . GLY A 1 103 ? 2.973 16.349 -15.244 1.00 46.66 103 GLY A O 1
ATOM 774 N N . ALA A 1 104 ? 4.809 17.354 -14.428 1.00 40.91 104 ALA A N 1
ATOM 775 C CA . ALA A 1 104 ? 4.131 18.059 -13.341 1.00 40.91 104 ALA A CA 1
ATOM 776 C C . ALA A 1 104 ? 2.785 18.674 -13.791 1.00 40.91 104 ALA A C 1
ATOM 778 O O . ALA A 1 104 ? 2.766 19.644 -14.553 1.00 40.91 104 ALA A O 1
ATOM 779 N N . GLY A 1 105 ? 1.669 18.113 -13.310 1.00 46.47 105 GLY A N 1
ATOM 780 C CA . GLY A 1 105 ? 0.316 18.615 -13.570 1.00 46.47 105 GLY A CA 1
ATOM 781 C C . GLY A 1 105 ? -0.605 17.728 -14.412 1.00 46.47 105 GLY A C 1
ATOM 782 O O . GLY A 1 105 ? -1.708 18.183 -14.714 1.00 46.47 105 GLY A O 1
ATOM 783 N N . ASP A 1 106 ? -0.210 16.506 -14.778 1.00 51.12 106 ASP A N 1
ATOM 784 C CA . ASP A 1 106 ? -1.173 15.543 -15.322 1.00 51.12 106 ASP A CA 1
ATOM 785 C C . ASP A 1 106 ? -2.096 15.016 -14.209 1.00 51.12 106 ASP A C 1
ATOM 787 O O . ASP A 1 106 ? -1.645 14.442 -13.218 1.00 51.12 106 ASP A O 1
ATOM 791 N N . SER A 1 107 ? -3.393 15.294 -14.346 1.00 54.62 107 SER A N 1
ATOM 792 C CA . SER A 1 107 ? -4.438 14.973 -13.370 1.00 54.62 107 SER A CA 1
ATOM 793 C C . SER A 1 107 ? -5.135 13.639 -13.637 1.00 54.62 107 SER A C 1
ATOM 795 O O . SER A 1 107 ? -6.100 13.313 -12.939 1.00 54.62 107 SER A O 1
ATOM 797 N N . ASP A 1 108 ? -4.697 12.887 -14.650 1.00 63.28 108 ASP A N 1
ATOM 798 C CA . ASP A 1 108 ? -5.387 11.676 -15.106 1.00 63.28 108 ASP A CA 1
ATOM 799 C C . ASP A 1 108 ? -5.400 10.558 -14.043 1.00 63.28 108 ASP A C 1
ATOM 801 O O . ASP A 1 108 ? -6.318 9.738 -14.023 1.00 63.28 108 ASP A O 1
ATOM 805 N N . CYS A 1 109 ? -4.478 10.601 -13.072 1.00 66.62 109 CYS A N 1
ATOM 806 C CA . CYS A 1 109 ? -4.449 9.722 -11.895 1.00 66.62 109 CYS A CA 1
ATOM 807 C C . CYS A 1 109 ? -4.780 10.419 -10.555 1.00 66.62 109 CYS A C 1
ATOM 809 O O . CYS A 1 109 ? -4.438 9.919 -9.481 1.00 66.62 109 CYS A O 1
ATOM 811 N N . GLY A 1 110 ? -5.449 11.576 -10.586 1.00 59.81 110 GLY A N 1
ATOM 812 C CA . GLY A 1 110 ? -5.672 12.425 -9.409 1.00 59.81 110 GLY A CA 1
ATOM 813 C C . GLY A 1 110 ? -4.559 13.457 -9.217 1.00 59.81 110 GLY A C 1
ATOM 814 O O . GLY A 1 110 ? -3.783 13.719 -10.127 1.00 59.81 110 GLY A O 1
ATOM 815 N N . ASN A 1 111 ? -4.472 14.082 -8.035 1.00 53.03 111 ASN A N 1
ATOM 816 C CA . ASN A 1 111 ? -3.330 14.942 -7.700 1.00 53.03 111 ASN A CA 1
ATOM 817 C C . ASN A 1 111 ? -2.152 14.051 -7.291 1.00 53.03 111 ASN A C 1
ATOM 819 O O . ASN A 1 111 ? -1.735 14.033 -6.131 1.00 53.03 111 ASN A O 1
ATOM 823 N N . THR A 1 112 ? -1.676 13.248 -8.237 1.00 50.72 112 THR A N 1
ATOM 824 C CA . THR A 1 112 ? -0.369 12.623 -8.147 1.00 50.72 112 THR A CA 1
ATOM 825 C C . THR A 1 112 ? 0.637 13.756 -8.079 1.00 50.72 112 THR A C 1
ATOM 827 O O . THR A 1 112 ? 0.847 14.477 -9.055 1.00 50.72 112 THR A O 1
ATOM 830 N N . ASP A 1 113 ? 1.200 13.992 -6.901 1.00 47.56 113 ASP A N 1
ATOM 831 C CA . ASP A 1 113 ? 2.243 14.993 -6.720 1.00 47.56 113 ASP A CA 1
ATOM 832 C C . ASP A 1 113 ? 3.565 14.477 -7.313 1.00 47.56 113 ASP A C 1
ATOM 834 O O . ASP A 1 113 ? 4.553 14.293 -6.616 1.00 47.56 113 ASP A O 1
ATOM 838 N N . PHE A 1 114 ? 3.590 14.219 -8.624 1.00 48.22 114 PHE A N 1
ATOM 839 C CA . PHE A 1 114 ? 4.821 13.963 -9.378 1.00 48.22 114 PHE A CA 1
ATOM 840 C C . PHE A 1 114 ? 5.641 15.256 -9.569 1.00 48.22 114 PHE A C 1
ATOM 842 O O . PHE A 1 114 ? 6.759 15.227 -10.074 1.00 48.22 114 PHE A O 1
ATOM 849 N N . GLY A 1 115 ? 5.082 16.418 -9.195 1.00 38.19 115 GLY A N 1
ATOM 850 C CA . GLY A 1 115 ? 5.725 17.731 -9.297 1.00 38.19 115 GLY A CA 1
ATOM 851 C C . GLY 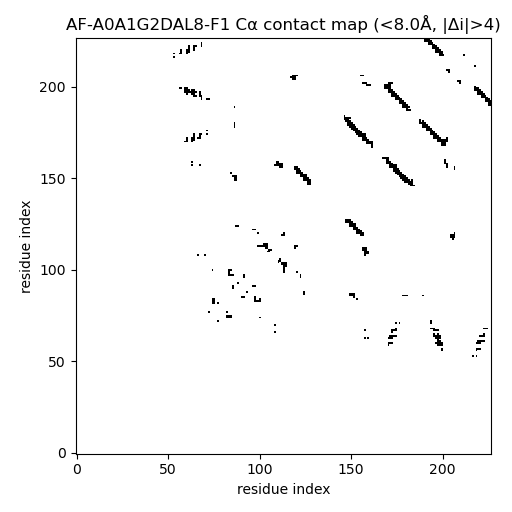A 1 115 ? 6.526 18.147 -8.057 1.00 38.19 115 GLY A C 1
ATOM 852 O O . GLY A 1 115 ? 7.223 19.165 -8.102 1.00 38.19 115 GLY A O 1
ATOM 853 N N . GLY A 1 116 ? 6.438 17.385 -6.966 1.00 37.03 116 GLY A N 1
ATOM 854 C CA . GLY A 1 116 ? 6.983 17.709 -5.650 1.00 37.03 116 GLY A CA 1
ATOM 855 C C . GLY A 1 116 ? 8.374 17.144 -5.366 1.00 37.03 116 GLY A C 1
ATOM 856 O O . GLY A 1 116 ? 8.581 16.557 -4.315 1.00 37.03 116 GLY A O 1
ATOM 857 N N . GLY A 1 117 ? 9.347 17.332 -6.260 1.00 39.56 117 GLY A N 1
ATOM 858 C CA . GLY A 1 117 ? 10.734 16.919 -6.005 1.00 39.56 117 GLY A CA 1
ATOM 859 C C . GLY A 1 117 ? 10.946 15.399 -5.893 1.00 39.56 117 GLY A C 1
ATOM 860 O O . GLY A 1 117 ? 10.013 14.606 -5.919 1.00 39.56 117 GLY A O 1
ATOM 861 N N . SER A 1 118 ? 12.212 15.001 -5.787 1.00 41.16 118 SER A N 1
ATOM 862 C CA . SER A 1 118 ? 12.720 13.616 -5.788 1.00 41.16 118 SER A CA 1
ATOM 863 C C . SER A 1 118 ? 12.187 12.696 -4.686 1.00 41.16 118 SER A C 1
ATOM 865 O O . SER A 1 118 ? 12.611 11.553 -4.609 1.00 41.16 118 SER A O 1
ATOM 867 N N . ASP A 1 119 ? 11.320 13.180 -3.799 1.00 45.22 119 ASP A N 1
ATOM 868 C CA . ASP A 1 119 ? 10.988 12.461 -2.572 1.00 45.22 119 ASP A CA 1
ATOM 869 C C . ASP A 1 119 ? 9.655 11.685 -2.704 1.00 45.22 119 ASP A C 1
ATOM 871 O O . ASP A 1 119 ? 9.310 10.889 -1.840 1.00 45.22 119 ASP A O 1
ATOM 875 N N . VAL A 1 120 ? 8.876 11.894 -3.775 1.00 53.38 120 VAL A N 1
ATOM 876 C CA . VAL A 1 120 ? 7.550 11.255 -3.981 1.00 53.38 120 VAL A CA 1
ATOM 877 C C . VAL A 1 120 ? 7.591 10.119 -5.019 1.00 53.38 120 VAL A C 1
ATOM 879 O O . VAL A 1 120 ? 6.687 9.279 -5.072 1.00 53.38 120 VAL A O 1
ATOM 882 N N . TRP A 1 121 ? 8.655 10.072 -5.820 1.00 56.25 121 TRP A N 1
ATOM 883 C CA . TRP A 1 121 ? 8.874 9.130 -6.913 1.00 56.25 121 TRP A CA 1
ATOM 884 C C . TRP A 1 121 ? 10.332 8.670 -6.876 1.00 56.25 121 TRP A C 1
ATOM 886 O O . TRP A 1 121 ? 11.229 9.511 -6.827 1.00 56.25 121 TRP A O 1
ATOM 896 N N . ASP A 1 122 ? 10.545 7.358 -6.891 1.00 57.91 122 ASP A N 1
ATOM 897 C CA . ASP A 1 122 ? 11.866 6.736 -6.932 1.00 57.91 122 ASP A CA 1
ATOM 898 C C . ASP A 1 122 ? 11.882 5.658 -8.020 1.00 57.91 122 ASP A C 1
ATOM 900 O O . ASP A 1 122 ? 10.912 4.912 -8.184 1.00 57.91 122 ASP A O 1
ATOM 904 N N . ALA A 1 123 ? 12.962 5.602 -8.788 1.00 55.94 123 ALA A N 1
ATOM 905 C CA . ALA A 1 123 ? 13.160 4.616 -9.839 1.00 55.94 123 ALA A CA 1
ATOM 906 C C . ALA A 1 123 ? 14.567 4.050 -9.704 1.00 55.94 123 ALA A C 1
ATOM 908 O O . ALA A 1 123 ? 15.557 4.758 -9.903 1.00 55.94 123 ALA A O 1
ATOM 9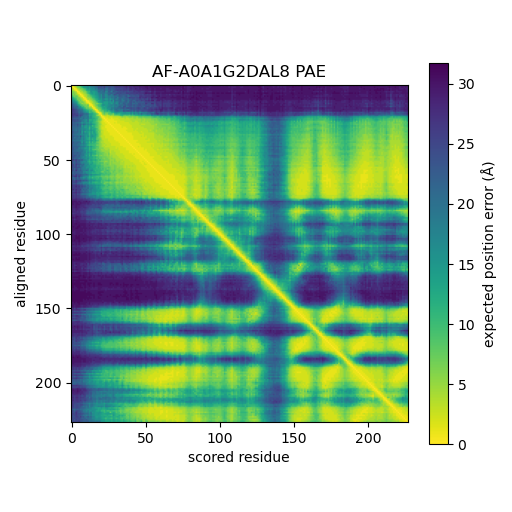09 N N . GLU A 1 124 ? 14.629 2.771 -9.370 1.00 57.31 124 GLU A N 1
ATOM 910 C CA . GLU A 1 124 ? 15.857 2.014 -9.212 1.00 57.31 124 GLU A CA 1
ATOM 911 C C . GLU A 1 124 ? 15.909 0.977 -10.331 1.00 57.31 124 GLU A C 1
ATOM 913 O O . GLU A 1 124 ? 15.014 0.146 -10.471 1.00 57.31 124 GLU A O 1
ATOM 918 N N . ILE A 1 125 ? 16.939 1.070 -11.167 1.00 55.38 125 ILE A N 1
ATOM 919 C CA . ILE A 1 125 ? 17.261 0.032 -12.143 1.00 55.38 125 ILE A CA 1
ATOM 920 C C . ILE A 1 125 ? 18.510 -0.650 -11.604 1.00 55.38 125 ILE A C 1
ATOM 922 O O . ILE A 1 125 ? 19.570 -0.017 -11.533 1.00 55.38 125 ILE A O 1
ATOM 926 N N . GLU A 1 126 ? 18.364 -1.893 -11.153 1.00 57.94 126 GLU A N 1
ATOM 927 C CA . GLU A 1 126 ? 19.491 -2.697 -10.693 1.00 57.94 126 GLU A CA 1
ATOM 928 C C . GLU A 1 126 ? 20.042 -3.447 -11.907 1.00 57.94 126 GLU A C 1
ATOM 930 O O . GLU A 1 126 ? 19.490 -4.446 -12.349 1.00 57.94 126 GLU A O 1
ATOM 935 N N . ASP A 1 127 ? 21.111 -2.899 -12.483 1.00 53.50 127 ASP A N 1
ATOM 936 C CA . ASP A 1 127 ? 21.890 -3.537 -13.543 1.00 53.50 127 ASP A CA 1
ATOM 937 C C . ASP A 1 127 ? 22.953 -4.430 -12.884 1.00 53.50 127 ASP A C 1
ATOM 939 O O . ASP A 1 127 ? 23.761 -3.958 -12.065 1.00 53.50 127 ASP A O 1
ATOM 943 N N . GLY A 1 128 ? 22.941 -5.724 -13.198 1.00 45.94 128 GLY A N 1
ATOM 944 C CA . GLY A 1 128 ? 23.988 -6.651 -12.784 1.00 45.94 128 GLY A CA 1
ATOM 945 C C . GLY A 1 128 ? 25.331 -6.223 -13.382 1.00 45.94 128 GLY A C 1
ATOM 946 O O . GLY A 1 128 ? 25.580 -6.450 -14.554 1.00 45.94 128 GLY A O 1
ATOM 947 N N . ASP A 1 129 ? 26.189 -5.571 -12.584 1.00 40.69 129 ASP A N 1
ATOM 948 C CA . ASP A 1 129 ? 27.562 -5.115 -12.898 1.00 40.69 129 ASP A CA 1
ATOM 949 C C . ASP A 1 129 ? 28.059 -5.418 -14.332 1.00 40.69 129 ASP A C 1
ATOM 951 O O . ASP A 1 129 ? 28.569 -6.507 -14.617 1.00 40.69 129 ASP A O 1
ATOM 955 N N . ILE A 1 130 ? 27.979 -4.425 -15.230 1.00 40.50 130 ILE A N 1
ATOM 956 C CA . ILE A 1 130 ? 28.478 -4.516 -16.609 1.00 40.50 130 ILE A CA 1
ATOM 957 C C . ILE A 1 130 ? 29.998 -4.761 -16.617 1.00 40.50 130 ILE A C 1
ATOM 959 O O . ILE A 1 130 ? 30.818 -3.844 -16.764 1.00 40.50 130 ILE A O 1
ATOM 963 N N . THR A 1 131 ? 30.423 -6.020 -16.571 1.00 35.19 131 THR A N 1
ATOM 964 C CA . THR A 1 131 ? 31.782 -6.384 -16.971 1.00 35.19 131 THR A CA 1
ATOM 965 C C . THR A 1 131 ? 31.820 -6.551 -18.482 1.00 35.19 131 THR A C 1
ATOM 967 O O . THR A 1 131 ? 31.691 -7.641 -19.031 1.00 35.19 131 THR A O 1
ATOM 970 N N . TYR A 1 132 ? 32.061 -5.446 -19.192 1.00 34.62 132 TYR A N 1
ATOM 971 C CA . TYR A 1 132 ? 32.484 -5.521 -20.589 1.00 34.62 132 TYR A CA 1
ATOM 972 C C . TYR A 1 132 ? 33.814 -6.287 -20.664 1.00 34.62 132 TYR A C 1
ATOM 974 O O . TYR A 1 132 ? 34.897 -5.720 -20.486 1.00 34.62 132 TYR A O 1
ATOM 982 N N . VAL A 1 133 ? 33.744 -7.591 -20.927 1.00 37.78 133 VAL A N 1
ATOM 983 C CA . VAL A 1 133 ? 34.892 -8.385 -21.358 1.00 37.78 133 VAL A CA 1
ATOM 984 C C . VAL A 1 133 ? 34.930 -8.271 -22.882 1.00 37.78 133 VAL A C 1
ATOM 986 O O . VAL A 1 133 ? 34.112 -8.896 -23.556 1.00 37.78 133 VAL A O 1
ATOM 989 N N . PRO A 1 134 ? 35.827 -7.453 -23.471 1.00 37.72 134 PRO A N 1
ATOM 990 C CA . PRO A 1 134 ? 35.929 -7.385 -24.921 1.00 37.72 134 PRO A CA 1
ATOM 991 C C . PRO A 1 134 ? 36.209 -8.788 -25.471 1.00 37.72 134 PRO A C 1
ATOM 993 O O . PRO A 1 134 ? 37.053 -9.492 -24.904 1.00 37.72 134 PRO A O 1
ATOM 996 N N . PRO A 1 135 ? 35.566 -9.192 -26.581 1.00 43.69 135 PRO A N 1
ATOM 997 C CA . PRO A 1 135 ? 35.823 -10.486 -27.188 1.00 43.69 135 PRO A CA 1
ATOM 998 C C . PRO A 1 135 ? 37.312 -10.594 -27.509 1.00 43.69 135 PRO A C 1
ATOM 1000 O O . PRO A 1 135 ? 37.865 -9.802 -28.279 1.00 43.69 135 PRO A O 1
ATOM 1003 N N . ASN A 1 136 ? 37.983 -11.564 -26.889 1.00 47.50 136 ASN A N 1
ATOM 1004 C CA . ASN A 1 136 ? 39.350 -11.899 -27.240 1.00 47.50 136 ASN A CA 1
ATOM 1005 C C . ASN A 1 136 ? 39.333 -12.429 -28.683 1.00 47.50 136 ASN A C 1
ATOM 1007 O O . ASN A 1 136 ? 38.696 -13.447 -28.954 1.00 47.50 136 ASN A O 1
ATOM 1011 N N . PRO A 1 137 ? 40.042 -11.787 -29.625 1.00 55.28 137 PRO A N 1
ATOM 1012 C CA . PRO A 1 137 ? 40.004 -12.163 -31.037 1.00 55.28 137 PRO A CA 1
ATOM 1013 C C . PRO A 1 137 ? 40.613 -13.545 -31.340 1.00 55.28 137 PRO A C 1
ATOM 1015 O O . PRO A 1 137 ? 40.671 -13.931 -32.506 1.00 55.28 137 PRO A O 1
ATOM 1018 N N . ASN A 1 138 ? 41.092 -14.279 -30.327 1.00 61.47 138 ASN A N 1
ATOM 1019 C CA . ASN A 1 138 ? 41.752 -15.576 -30.480 1.00 61.47 138 ASN A CA 1
ATOM 1020 C C . ASN A 1 138 ? 40.979 -16.767 -29.891 1.00 61.47 138 ASN A C 1
ATOM 1022 O O . ASN A 1 138 ? 41.483 -17.888 -29.983 1.00 61.47 138 ASN A O 1
ATOM 1026 N N . ASP A 1 139 ? 39.794 -16.564 -29.315 1.00 57.12 139 ASP A N 1
ATOM 1027 C CA . ASP A 1 139 ? 39.030 -17.665 -28.728 1.00 57.12 139 ASP A CA 1
ATOM 1028 C C . ASP A 1 139 ? 38.051 -18.244 -29.764 1.00 57.12 139 ASP A C 1
ATOM 1030 O O . ASP A 1 139 ? 37.221 -17.547 -30.341 1.00 57.12 139 ASP A O 1
ATOM 1034 N N . ALA A 1 140 ? 38.212 -19.537 -30.062 1.00 54.62 140 ALA A N 1
ATOM 1035 C CA . ALA A 1 140 ? 37.451 -20.283 -31.073 1.00 54.62 140 ALA A CA 1
ATOM 1036 C C . ALA A 1 140 ? 36.155 -20.914 -30.524 1.00 54.62 140 ALA A C 1
ATOM 1038 O O . ALA A 1 140 ? 35.600 -21.823 -31.141 1.00 54.62 140 ALA A O 1
ATOM 1039 N N . ASP A 1 141 ? 35.702 -20.450 -29.365 1.00 54.09 141 ASP A N 1
ATOM 1040 C CA . ASP A 1 141 ? 34.453 -20.842 -28.719 1.00 54.09 141 ASP A CA 1
ATOM 1041 C C . ASP A 1 141 ? 33.563 -19.592 -28.689 1.00 54.09 141 ASP A C 1
ATOM 1043 O O . ASP A 1 141 ? 34.072 -18.528 -28.315 1.00 54.09 141 ASP A O 1
ATOM 1047 N N . PRO A 1 142 ? 32.281 -19.639 -29.095 1.00 44.66 142 PRO A N 1
ATOM 1048 C CA . PRO A 1 142 ? 31.386 -18.541 -28.795 1.00 44.66 142 PRO A CA 1
ATOM 1049 C C . PRO A 1 142 ? 31.223 -18.538 -27.276 1.00 44.66 142 PRO A C 1
ATOM 1051 O O . PRO A 1 142 ? 30.475 -19.337 -26.719 1.00 44.66 142 PRO A O 1
ATOM 1054 N N . GLN A 1 143 ? 31.988 -17.684 -26.596 1.00 47.16 143 GLN A N 1
ATOM 1055 C CA . GLN A 1 143 ? 31.721 -17.372 -25.201 1.00 47.16 143 GLN A CA 1
ATOM 1056 C C . GLN A 1 143 ? 30.264 -16.901 -25.126 1.00 47.16 143 GLN A C 1
ATOM 1058 O O . GLN A 1 143 ? 29.883 -16.052 -25.940 1.00 47.16 143 GLN A O 1
ATOM 1063 N N . PRO A 1 144 ? 29.447 -17.469 -24.221 1.00 41.53 144 PRO A N 1
ATOM 1064 C CA . PRO A 1 144 ? 28.097 -16.979 -24.022 1.00 41.53 144 PRO A CA 1
ATOM 1065 C C . PRO A 1 144 ? 28.220 -15.496 -23.689 1.00 41.53 144 PRO A C 1
ATOM 1067 O O . PRO A 1 144 ? 28.977 -15.114 -22.796 1.00 41.53 144 PRO A O 1
ATOM 1070 N N . SER A 1 145 ? 27.547 -14.662 -24.473 1.00 39.50 145 SER A N 1
ATOM 1071 C CA . SER A 1 145 ? 27.208 -13.314 -24.046 1.00 39.50 145 SER A CA 1
ATOM 1072 C C . SER A 1 145 ? 26.594 -13.440 -22.657 1.00 39.50 145 SER A C 1
ATOM 1074 O O . SER A 1 145 ? 25.635 -14.188 -22.477 1.00 39.50 145 SER A O 1
ATOM 1076 N N . GLY A 1 146 ? 27.210 -12.792 -21.670 1.00 41.25 146 GLY A N 1
ATOM 1077 C CA . GLY A 1 146 ? 26.532 -12.502 -20.416 1.00 41.25 146 GLY A CA 1
ATOM 1078 C C . GLY A 1 146 ? 25.383 -11.570 -20.763 1.00 41.25 146 GLY A C 1
ATOM 1079 O O . GLY A 1 146 ? 25.612 -10.395 -21.033 1.00 41.25 146 GLY A O 1
ATOM 1080 N N . TYR A 1 147 ? 24.202 -12.149 -20.913 1.00 47.69 147 TYR A N 1
ATOM 1081 C CA . TYR A 1 147 ? 22.937 -11.450 -20.820 1.00 47.69 147 TYR A CA 1
ATOM 1082 C C . TYR A 1 147 ? 22.600 -11.555 -19.328 1.00 47.69 147 TYR A C 1
ATOM 1084 O O . TYR A 1 147 ? 22.393 -12.664 -18.842 1.00 47.69 147 TYR A O 1
ATOM 1092 N N . GLU A 1 148 ? 22.773 -10.467 -18.579 1.00 50.75 148 GLU A N 1
ATOM 1093 C CA . GLU A 1 148 ? 22.375 -10.406 -17.162 1.00 50.75 148 GLU A CA 1
ATOM 1094 C C . GLU A 1 148 ? 20.858 -10.191 -17.110 1.00 50.75 148 GLU A C 1
ATOM 1096 O O . GLU A 1 148 ? 20.335 -9.555 -18.009 1.00 50.75 148 GLU A O 1
ATOM 1101 N N . ASP A 1 149 ? 20.144 -10.716 -16.120 1.00 55.12 149 ASP A N 1
ATOM 1102 C CA . ASP A 1 149 ? 18.711 -10.435 -15.953 1.00 55.12 149 ASP A CA 1
ATOM 1103 C C . ASP A 1 149 ? 18.547 -8.948 -15.569 1.00 55.12 149 ASP A C 1
ATOM 1105 O O . ASP A 1 149 ? 19.109 -8.520 -14.557 1.00 55.12 149 ASP A O 1
ATOM 1109 N N . ASP A 1 150 ? 17.814 -8.155 -16.360 1.00 64.56 150 ASP A N 1
ATOM 1110 C CA . ASP A 1 150 ? 17.559 -6.744 -16.032 1.00 64.56 150 ASP A CA 1
ATOM 1111 C C . ASP A 1 150 ? 16.254 -6.638 -15.223 1.00 64.56 150 ASP A C 1
ATOM 1113 O O . ASP A 1 150 ? 15.169 -6.929 -15.735 1.00 64.56 150 ASP A O 1
ATOM 1117 N N . GLU A 1 151 ? 16.346 -6.193 -13.960 1.00 72.25 151 GLU A N 1
ATOM 1118 C CA . GLU A 1 151 ? 15.180 -5.860 -13.131 1.00 72.25 151 GLU A CA 1
ATOM 1119 C C . GLU A 1 151 ? 15.075 -4.337 -12.940 1.00 72.25 151 GLU A C 1
ATOM 1121 O O . GLU A 1 151 ? 15.911 -3.691 -12.297 1.00 72.25 151 GLU A O 1
ATOM 1126 N N . ALA A 1 152 ? 14.007 -3.741 -13.475 1.00 74.25 152 ALA A N 1
ATOM 1127 C CA . ALA A 1 152 ? 13.697 -2.328 -13.274 1.00 74.25 152 ALA A CA 1
ATOM 1128 C C . ALA A 1 152 ? 12.533 -2.161 -12.291 1.00 74.25 152 ALA A C 1
ATOM 1130 O O . ALA A 1 152 ? 11.423 -2.650 -12.526 1.00 74.25 152 ALA A O 1
ATOM 1131 N N . THR A 1 153 ? 12.767 -1.423 -11.202 1.00 77.56 153 TH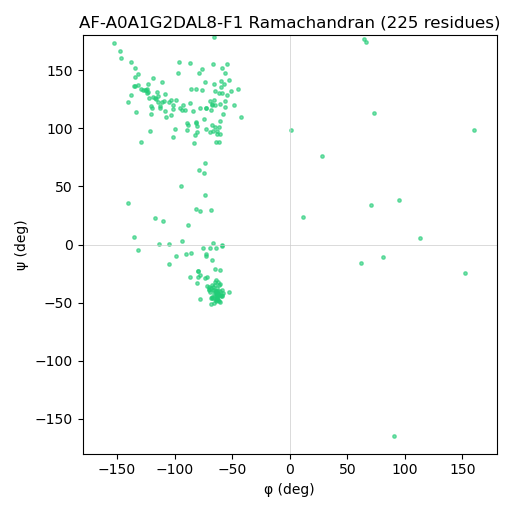R A N 1
ATOM 1132 C CA . THR A 1 153 ? 11.776 -1.162 -10.153 1.00 77.56 153 THR A CA 1
ATOM 1133 C C . THR A 1 153 ? 11.424 0.326 -10.052 1.00 77.56 153 THR A C 1
ATOM 1135 O O . THR A 1 153 ? 12.263 1.192 -9.820 1.00 77.56 153 THR A O 1
ATOM 1138 N N . TYR A 1 154 ? 10.130 0.632 -10.143 1.00 76.56 154 TYR A N 1
ATOM 1139 C CA . TYR A 1 154 ? 9.575 1.984 -10.063 1.00 76.56 154 TYR A CA 1
ATOM 1140 C C . TYR A 1 154 ? 8.626 2.094 -8.884 1.00 76.56 154 TYR A C 1
ATOM 1142 O O . TYR A 1 154 ? 7.677 1.319 -8.793 1.00 76.56 154 TYR A O 1
ATOM 1150 N N . THR A 1 155 ? 8.817 3.076 -8.007 1.00 77.56 155 THR A N 1
ATOM 1151 C CA . THR A 1 155 ? 7.927 3.316 -6.869 1.00 77.56 155 THR A CA 1
ATOM 1152 C C . THR A 1 155 ? 7.413 4.747 -6.843 1.00 77.56 155 THR A C 1
ATOM 1154 O O . THR A 1 155 ? 8.166 5.710 -6.950 1.00 77.56 155 THR A O 1
ATOM 1157 N N . PHE A 1 156 ? 6.105 4.902 -6.647 1.00 75.50 156 PHE A N 1
ATOM 1158 C CA . PHE A 1 156 ? 5.478 6.210 -6.491 1.00 75.50 156 PHE A CA 1
ATOM 1159 C C . PHE A 1 156 ? 4.280 6.182 -5.552 1.00 75.50 156 PHE A C 1
ATOM 1161 O O . PHE A 1 156 ? 3.770 5.121 -5.180 1.00 75.50 156 PHE A O 1
ATOM 1168 N N . GLN A 1 157 ? 3.831 7.368 -5.142 1.00 77.94 157 GLN A N 1
ATOM 1169 C CA . GLN A 1 157 ? 2.724 7.516 -4.205 1.00 77.94 157 GLN A CA 1
ATOM 1170 C C . GLN A 1 157 ? 1.584 8.362 -4.777 1.00 77.94 157 GLN A C 1
ATOM 1172 O O . GLN A 1 157 ? 1.801 9.410 -5.382 1.00 77.94 157 GLN A O 1
ATOM 1177 N N . ILE A 1 158 ? 0.348 7.921 -4.540 1.00 77.44 158 ILE A N 1
ATOM 1178 C CA . ILE A 1 158 ? -0.878 8.643 -4.889 1.00 77.44 158 ILE A CA 1
ATOM 1179 C C . ILE A 1 158 ? -1.597 9.033 -3.603 1.00 77.44 158 ILE A C 1
ATOM 1181 O O . ILE A 1 158 ? -1.961 8.173 -2.799 1.00 77.44 158 ILE A O 1
ATOM 1185 N N . THR A 1 159 ? -1.839 10.331 -3.426 1.00 77.75 159 THR A N 1
ATOM 1186 C CA . THR A 1 159 ? -2.624 10.843 -2.300 1.00 77.75 159 THR A CA 1
ATOM 1187 C C . THR A 1 159 ? -4.057 11.118 -2.738 1.00 77.75 159 THR A C 1
ATOM 1189 O O . THR A 1 159 ? -4.315 11.914 -3.639 1.00 77.75 159 THR A O 1
ATOM 1192 N N . PHE A 1 160 ? -5.010 10.511 -2.041 1.00 75.44 160 PHE A N 1
ATOM 1193 C CA . PHE A 1 160 ? -6.434 10.775 -2.191 1.00 75.44 160 PHE A CA 1
ATOM 1194 C C . PHE A 1 160 ? -6.867 11.724 -1.072 1.00 75.44 160 PHE A C 1
ATOM 1196 O O . PHE A 1 160 ? -7.069 11.326 0.080 1.00 75.44 160 PHE A O 1
ATOM 1203 N N . VAL A 1 161 ? -6.959 13.006 -1.418 1.00 68.06 161 VAL A N 1
ATOM 1204 C CA . VAL A 1 161 ? -7.301 14.084 -0.484 1.00 68.06 161 VAL A CA 1
ATOM 1205 C C . VAL A 1 161 ? -8.802 14.058 -0.190 1.00 68.06 161 VAL A C 1
ATOM 1207 O O . VAL A 1 161 ? -9.624 13.980 -1.104 1.00 68.06 161 VAL A O 1
ATOM 1210 N N . ALA A 1 162 ? -9.174 14.145 1.088 1.00 61.72 162 ALA A N 1
ATOM 1211 C CA . ALA A 1 162 ? -10.563 14.362 1.477 1.00 61.72 162 ALA A CA 1
ATOM 1212 C C . ALA A 1 162 ? -10.971 15.817 1.189 1.00 61.72 162 ALA A C 1
ATOM 1214 O O . ALA A 1 162 ? -10.200 16.745 1.432 1.00 61.72 162 ALA A O 1
ATOM 1215 N N . ASP A 1 163 ? -12.193 16.029 0.692 1.00 55.25 163 ASP A N 1
ATOM 1216 C CA . ASP A 1 163 ? -12.756 17.374 0.544 1.00 55.25 163 ASP A CA 1
ATOM 1217 C C . ASP A 1 163 ? -12.670 18.134 1.881 1.00 55.25 163 ASP A C 1
ATOM 1219 O O . ASP A 1 163 ? -12.911 17.568 2.952 1.00 55.25 163 ASP A O 1
ATOM 1223 N N . ALA A 1 164 ? -12.374 19.436 1.814 1.00 52.72 164 ALA A N 1
ATOM 1224 C CA . ALA A 1 164 ? -12.128 20.331 2.949 1.00 52.72 164 ALA A CA 1
ATOM 1225 C C . ALA A 1 164 ? -13.309 20.436 3.941 1.00 52.72 164 ALA A C 1
ATOM 1227 O O . ALA A 1 164 ? -13.228 21.149 4.942 1.00 52.72 164 ALA A O 1
ATOM 1228 N N . THR A 1 165 ? -14.417 19.744 3.663 1.00 62.03 165 THR A N 1
ATOM 1229 C CA . THR A 1 165 ? -15.635 19.703 4.465 1.00 62.03 165 THR A CA 1
ATOM 1230 C C . THR A 1 165 ? -15.836 18.412 5.277 1.00 62.03 165 THR A C 1
ATOM 1232 O O . THR A 1 165 ? -16.832 18.349 6.001 1.00 62.03 165 THR A O 1
ATOM 1235 N N . MET A 1 166 ? -14.942 17.403 5.246 1.00 46.09 166 MET A N 1
ATOM 1236 C CA . MET A 1 166 ? -15.201 16.113 5.925 1.00 46.09 166 MET A CA 1
ATOM 1237 C C . MET A 1 166 ? -14.018 15.445 6.657 1.00 46.09 166 MET A C 1
ATOM 1239 O O . MET A 1 166 ? -13.007 15.098 6.068 1.00 46.09 166 MET A O 1
ATOM 1243 N N . GLU A 1 167 ? -14.238 15.220 7.959 1.00 52.75 167 GLU A N 1
ATOM 1244 C CA . GLU A 1 167 ? -14.049 14.039 8.840 1.00 52.75 167 GLU A CA 1
ATOM 1245 C C . GLU A 1 167 ? -13.252 12.775 8.405 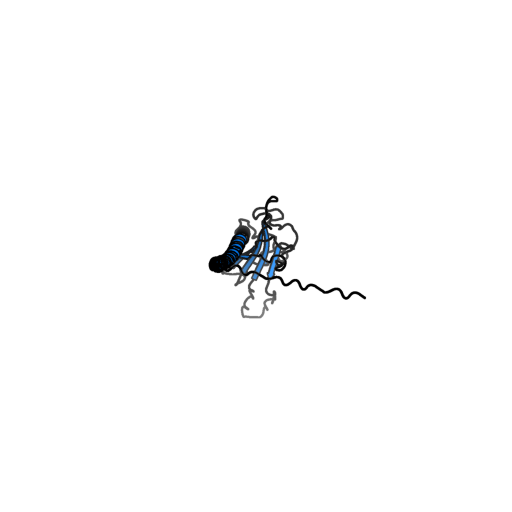1.00 52.75 167 GLU A C 1
ATOM 1247 O O . GLU A 1 167 ? -13.483 11.705 8.970 1.00 52.75 167 GLU A O 1
ATOM 1252 N N . LEU A 1 168 ? -12.324 12.824 7.445 1.00 56.69 168 LEU A N 1
ATOM 1253 C CA . LEU A 1 168 ? -11.488 11.675 7.055 1.00 56.69 168 LEU A CA 1
ATOM 1254 C C . LEU A 1 168 ? -10.012 12.082 6.885 1.00 56.69 168 LEU A C 1
ATOM 1256 O O . LEU A 1 168 ? -9.742 13.106 6.264 1.00 56.69 168 LEU A O 1
ATOM 1260 N N . PRO A 1 169 ? -9.048 11.288 7.391 1.00 59.81 169 PRO A N 1
ATOM 1261 C CA . PRO A 1 169 ? -7.615 11.602 7.368 1.00 59.81 169 PRO A CA 1
ATOM 1262 C C . PRO A 1 169 ? -6.950 11.347 5.997 1.00 59.81 169 PRO A C 1
ATOM 1264 O O . PRO A 1 169 ? -5.787 10.972 5.962 1.00 59.81 169 PRO A O 1
ATOM 1267 N N . GLY A 1 170 ? -7.687 11.462 4.884 1.00 74.19 170 GLY A N 1
ATOM 1268 C CA . GLY A 1 170 ? -7.212 11.071 3.549 1.00 74.19 170 GLY A CA 1
ATOM 1269 C C . GLY A 1 170 ? -6.934 9.565 3.390 1.00 74.19 170 GLY A C 1
ATOM 1270 O O . GLY A 1 170 ? -7.075 8.775 4.327 1.00 74.19 170 GLY A O 1
ATOM 1271 N N . SER A 1 171 ? -6.566 9.150 2.178 1.00 82.19 171 SER A N 1
ATOM 1272 C CA . SER A 1 171 ? -6.028 7.809 1.899 1.00 82.19 171 SER A CA 1
ATOM 1273 C C . SER A 1 171 ? -4.845 7.887 0.939 1.00 82.19 171 SER A C 1
ATOM 1275 O O . SER A 1 171 ? -4.721 8.842 0.178 1.00 82.19 171 SER A O 1
ATOM 1277 N N . CYS A 1 172 ? -3.980 6.880 0.962 1.00 84.19 172 CYS A N 1
ATOM 1278 C CA . CYS A 1 172 ? -2.738 6.850 0.195 1.00 84.19 172 CYS A CA 1
ATOM 1279 C C . CYS A 1 172 ? -2.602 5.522 -0.536 1.00 84.19 172 CYS A C 1
ATOM 1281 O O . CYS A 1 172 ? -3.007 4.497 0.004 1.00 84.19 172 CYS A O 1
ATOM 1283 N N . ALA A 1 173 ? -1.993 5.525 -1.716 1.00 86.38 173 ALA A N 1
ATOM 1284 C CA . ALA A 1 173 ? -1.519 4.321 -2.380 1.00 86.38 173 ALA A CA 1
ATOM 1285 C C . ALA A 1 173 ? -0.026 4.431 -2.673 1.00 86.38 173 ALA A C 1
ATOM 1287 O O . ALA A 1 173 ? 0.414 5.430 -3.230 1.00 86.38 173 ALA A O 1
ATOM 1288 N N . ARG A 1 174 ? 0.742 3.403 -2.320 1.00 85.75 174 ARG A N 1
ATOM 1289 C CA . ARG A 1 174 ? 2.126 3.202 -2.748 1.00 85.75 174 ARG A CA 1
ATOM 1290 C C . ARG A 1 174 ? 2.123 2.164 -3.851 1.00 85.75 174 ARG A C 1
ATOM 1292 O O . ARG A 1 174 ? 1.706 1.034 -3.614 1.00 85.75 174 ARG A O 1
ATOM 1299 N N . VAL A 1 175 ? 2.544 2.562 -5.037 1.00 85.81 175 VAL A N 1
ATOM 1300 C CA . VAL A 1 175 ? 2.580 1.699 -6.210 1.00 85.81 175 VAL A CA 1
ATOM 1301 C C . VAL A 1 175 ? 4.027 1.372 -6.515 1.00 85.81 175 VAL A C 1
ATOM 1303 O O . VAL A 1 175 ? 4.849 2.279 -6.579 1.00 85.81 175 VAL A O 1
ATOM 1306 N N . THR A 1 176 ? 4.313 0.090 -6.686 1.00 86.38 176 THR A N 1
ATOM 1307 C CA . THR A 1 176 ? 5.606 -0.452 -7.079 1.00 86.38 176 THR A CA 1
ATOM 1308 C C . THR A 1 176 ? 5.412 -1.253 -8.359 1.00 86.38 176 THR A C 1
ATOM 1310 O O . THR A 1 176 ? 4.547 -2.126 -8.414 1.00 86.38 176 THR A O 1
ATOM 1313 N N . ILE A 1 177 ? 6.178 -0.941 -9.392 1.00 85.19 177 ILE A N 1
ATOM 1314 C CA . ILE A 1 177 ? 6.180 -1.637 -10.677 1.00 85.19 177 ILE A CA 1
ATOM 1315 C C . ILE A 1 177 ? 7.543 -2.292 -10.810 1.00 85.19 177 ILE A C 1
ATOM 1317 O O . ILE A 1 177 ? 8.547 -1.608 -10.665 1.00 85.19 177 ILE A O 1
ATOM 1321 N N . THR A 1 178 ? 7.563 -3.581 -11.095 1.00 86.19 178 THR A N 1
ATOM 1322 C CA . THR A 1 178 ? 8.767 -4.351 -11.384 1.00 86.19 178 THR A CA 1
ATOM 1323 C C . THR A 1 178 ? 8.654 -4.868 -12.811 1.00 86.19 178 THR A C 1
ATOM 1325 O O . THR A 1 178 ? 7.635 -5.469 -13.165 1.00 86.19 178 THR A O 1
ATOM 1328 N N . LYS A 1 179 ? 9.665 -4.595 -13.627 1.00 81.50 179 LYS A N 1
ATOM 1329 C CA . LYS A 1 179 ? 9.855 -5.158 -14.963 1.00 81.50 179 LYS A CA 1
ATOM 1330 C C . LYS A 1 179 ? 11.028 -6.122 -14.872 1.00 81.50 179 LYS A C 1
ATOM 1332 O O . LYS A 1 179 ? 12.084 -5.708 -14.412 1.00 81.50 179 LYS A O 1
ATOM 1337 N N . ASP A 1 180 ? 10.803 -7.367 -15.254 1.00 80.94 180 ASP A N 1
ATOM 1338 C CA . ASP A 1 180 ? 11.797 -8.439 -15.230 1.00 80.94 180 ASP A CA 1
ATOM 1339 C C . ASP A 1 180 ? 11.965 -8.954 -16.668 1.00 80.94 180 ASP A C 1
ATOM 1341 O O . ASP A 1 180 ? 11.004 -9.486 -17.243 1.00 80.94 180 ASP A O 1
ATOM 1345 N N . ASP A 1 181 ? 13.139 -8.713 -17.266 1.00 73.50 181 ASP A N 1
ATOM 1346 C CA . ASP A 1 181 ? 13.563 -9.305 -18.545 1.00 73.50 181 ASP A CA 1
ATOM 1347 C C . ASP A 1 181 ? 14.551 -10.460 -18.269 1.00 73.50 181 ASP A C 1
ATOM 1349 O O . ASP A 1 181 ? 15.761 -10.233 -18.165 1.00 73.50 181 ASP A O 1
ATOM 1353 N N . PRO A 1 182 ? 14.055 -11.706 -18.157 1.00 63.53 182 PRO A N 1
ATOM 1354 C CA . PRO A 1 182 ? 14.846 -12.851 -17.706 1.00 63.53 182 PRO A CA 1
ATOM 1355 C C . PRO A 1 182 ? 15.840 -13.400 -18.743 1.00 63.53 182 PRO A C 1
ATOM 1357 O O . PRO A 1 182 ? 16.526 -14.374 -18.453 1.00 63.53 182 PRO A O 1
ATOM 1360 N N . ASP A 1 183 ? 15.883 -12.866 -19.969 1.00 63.34 183 ASP A N 1
ATOM 1361 C CA . ASP A 1 183 ? 16.767 -13.378 -21.035 1.00 63.34 183 ASP A CA 1
ATOM 1362 C C . ASP A 1 183 ? 17.495 -12.268 -21.818 1.00 63.34 183 ASP A C 1
ATOM 1364 O O . ASP A 1 183 ? 18.152 -12.544 -22.830 1.00 63.34 183 ASP A O 1
ATOM 1368 N N . ASN A 1 184 ? 17.356 -11.020 -21.360 1.00 60.00 184 ASN A N 1
ATOM 1369 C CA . ASN A 1 184 ? 18.033 -9.801 -21.790 1.00 60.00 184 ASN A CA 1
ATOM 1370 C C . ASN A 1 184 ? 18.482 -9.806 -23.265 1.00 60.00 184 ASN A C 1
ATOM 1372 O O . ASN A 1 184 ? 19.659 -9.958 -23.601 1.00 60.00 184 ASN A O 1
ATOM 1376 N N . ALA A 1 185 ? 17.502 -9.614 -24.159 1.00 56.03 185 ALA A N 1
ATOM 1377 C CA . ALA A 1 185 ? 17.630 -9.501 -25.621 1.00 56.03 185 ALA A CA 1
ATOM 1378 C C . ALA A 1 185 ? 17.436 -10.754 -26.511 1.00 56.03 185 ALA A C 1
ATOM 1380 O O . ALA A 1 185 ? 18.019 -10.825 -27.604 1.00 56.03 185 ALA A O 1
ATOM 1381 N N . GLY A 1 186 ? 16.487 -11.648 -26.202 1.00 51.56 186 GLY A N 1
ATOM 1382 C CA . GLY A 1 186 ? 15.769 -12.307 -27.305 1.00 51.56 186 GLY A CA 1
ATOM 1383 C C . GLY A 1 186 ? 15.045 -13.620 -27.036 1.00 51.56 186 GLY A C 1
ATOM 1384 O O . GLY A 1 186 ? 15.644 -14.674 -27.213 1.00 51.56 186 GLY A O 1
ATOM 1385 N N . ALA A 1 187 ? 13.728 -13.532 -26.816 1.00 54.19 187 ALA A N 1
ATOM 1386 C CA . ALA A 1 187 ? 12.644 -14.394 -27.339 1.00 54.19 187 ALA A CA 1
ATOM 1387 C C . ALA A 1 187 ? 11.439 -14.428 -26.385 1.00 54.19 187 ALA A C 1
ATOM 1389 O O . ALA A 1 187 ? 10.325 -14.682 -26.853 1.00 54.19 187 ALA A O 1
ATOM 1390 N N . ASP A 1 188 ? 11.678 -14.156 -25.103 1.00 61.66 188 ASP A N 1
ATOM 1391 C CA . ASP A 1 188 ? 10.691 -14.239 -24.034 1.00 61.66 188 ASP A CA 1
ATOM 1392 C C . ASP A 1 188 ? 10.055 -12.864 -23.743 1.00 61.66 188 ASP A C 1
ATOM 1394 O O . ASP A 1 188 ? 10.560 -11.822 -24.161 1.00 61.66 188 ASP A O 1
ATOM 1398 N N . ASP A 1 189 ? 8.858 -12.891 -23.154 1.00 70.06 189 ASP A N 1
ATOM 1399 C CA . ASP A 1 189 ? 8.019 -11.713 -22.892 1.00 70.06 189 ASP A CA 1
ATOM 1400 C C . ASP A 1 189 ? 8.444 -11.091 -21.553 1.00 70.06 189 ASP A C 1
ATOM 1402 O O . ASP A 1 189 ? 8.603 -11.823 -20.573 1.00 70.06 189 ASP A O 1
ATOM 1406 N N . VAL A 1 190 ? 8.611 -9.766 -21.496 1.00 77.50 190 VAL A N 1
ATOM 1407 C CA . VAL A 1 190 ? 8.979 -9.071 -20.253 1.00 77.50 190 VAL A CA 1
ATOM 1408 C C . VAL A 1 190 ? 7.847 -9.187 -19.243 1.00 77.50 190 VAL A C 1
ATOM 1410 O O . VAL A 1 190 ? 6.709 -8.791 -19.510 1.00 77.50 190 VAL A O 1
ATOM 1413 N N . VAL A 1 191 ? 8.162 -9.704 -18.055 1.00 84.81 191 VAL A N 1
ATOM 1414 C CA . VAL A 1 191 ? 7.168 -9.899 -17.001 1.00 84.81 191 VAL A CA 1
ATOM 1415 C C . VAL A 1 191 ? 7.002 -8.594 -16.243 1.00 84.81 191 VAL A C 1
ATOM 1417 O O . VAL A 1 191 ? 7.906 -8.120 -15.554 1.00 84.81 191 VAL A O 1
ATOM 1420 N N . THR A 1 192 ? 5.809 -8.010 -16.331 1.00 86.88 192 THR A N 1
ATOM 1421 C CA . THR A 1 192 ? 5.482 -6.784 -15.604 1.00 86.88 192 THR A CA 1
ATOM 1422 C C . THR A 1 192 ? 4.664 -7.118 -14.375 1.00 86.88 192 THR A C 1
ATOM 1424 O O . THR A 1 192 ? 3.551 -7.633 -14.467 1.00 86.88 192 THR A O 1
ATOM 1427 N N . ARG A 1 193 ? 5.171 -6.765 -13.196 1.00 91.19 193 ARG A N 1
ATOM 1428 C CA . ARG A 1 193 ? 4.448 -6.871 -11.932 1.00 91.19 193 ARG A CA 1
ATOM 1429 C C . ARG A 1 193 ? 4.154 -5.490 -11.369 1.00 91.19 193 ARG A C 1
ATOM 1431 O O . ARG A 1 193 ? 5.051 -4.766 -10.969 1.00 91.19 193 ARG A O 1
ATOM 1438 N N . ILE A 1 194 ? 2.876 -5.167 -11.240 1.00 91.25 194 ILE A N 1
ATOM 1439 C CA . ILE A 1 194 ? 2.393 -3.968 -10.556 1.00 91.25 194 ILE A CA 1
ATOM 1440 C C . ILE A 1 194 ? 1.866 -4.392 -9.185 1.00 91.25 194 ILE A C 1
ATOM 1442 O O . ILE A 1 194 ? 1.000 -5.259 -9.081 1.00 91.25 194 ILE A O 1
ATOM 1446 N N . GLU A 1 195 ? 2.373 -3.793 -8.115 1.00 93.94 195 GLU A N 1
ATOM 1447 C CA . GLU A 1 195 ? 1.894 -3.942 -6.743 1.00 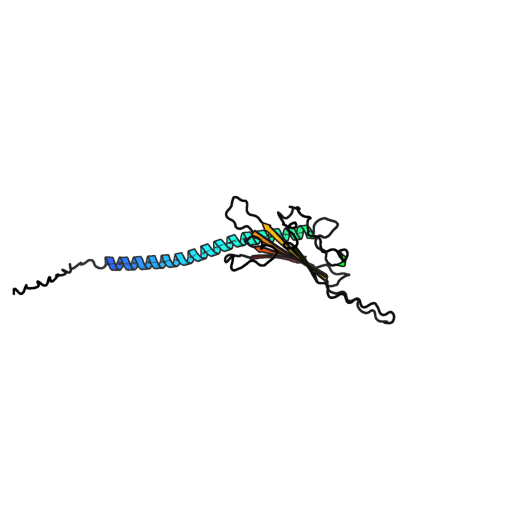93.94 195 GLU A CA 1
ATOM 1448 C C . GLU A 1 195 ? 1.458 -2.574 -6.214 1.00 93.94 195 GLU A C 1
ATOM 1450 O O . GLU A 1 195 ? 2.269 -1.667 -6.077 1.00 93.94 195 GLU A O 1
ATOM 1455 N N . SER A 1 196 ? 0.181 -2.411 -5.872 1.00 92.69 196 SER A N 1
ATOM 1456 C CA . SER A 1 196 ? -0.302 -1.222 -5.171 1.00 92.69 196 SER A CA 1
ATOM 1457 C C . SER A 1 196 ? -0.721 -1.560 -3.751 1.00 92.69 196 SER A C 1
ATOM 1459 O O . SER A 1 196 ? -1.604 -2.392 -3.532 1.00 92.69 196 SER A O 1
ATOM 1461 N N . LYS A 1 197 ? -0.110 -0.883 -2.780 1.00 92.75 197 LYS A N 1
ATOM 1462 C CA . LYS A 1 197 ? -0.450 -0.922 -1.357 1.00 92.75 197 LYS A CA 1
ATOM 1463 C C . LYS A 1 197 ? -1.205 0.339 -0.983 1.00 92.75 197 LYS A C 1
ATOM 1465 O O . LYS A 1 197 ? -0.643 1.428 -0.972 1.00 92.75 197 LYS A O 1
ATOM 1470 N N . GLY A 1 198 ? -2.479 0.196 -0.661 1.00 91.56 198 GLY A N 1
ATOM 1471 C CA . GLY A 1 198 ? -3.326 1.277 -0.197 1.00 91.56 198 GLY A CA 1
ATOM 1472 C C . GLY A 1 198 ? -3.450 1.325 1.324 1.00 91.56 198 GLY A C 1
ATOM 1473 O O . GLY A 1 198 ? -3.456 0.296 2.003 1.00 91.56 198 GLY A O 1
ATOM 1474 N N . TYR A 1 199 ? -3.591 2.541 1.846 1.00 89.88 199 TYR A N 1
ATOM 1475 C CA . TYR A 1 199 ? -3.578 2.884 3.263 1.00 89.88 199 TYR A CA 1
ATOM 1476 C C . TYR A 1 199 ? -4.726 3.837 3.606 1.00 89.88 199 TYR A C 1
ATOM 1478 O O . TYR A 1 199 ? -5.065 4.739 2.840 1.00 89.88 199 TYR A O 1
ATOM 1486 N N . ASN A 1 200 ? -5.306 3.680 4.797 1.00 88.19 200 ASN A N 1
ATOM 1487 C CA . ASN A 1 200 ? -6.356 4.559 5.338 1.00 88.19 200 ASN A CA 1
ATOM 1488 C C . ASN A 1 200 ? -5.812 5.856 5.977 1.00 88.19 200 ASN A C 1
ATOM 1490 O O . ASN A 1 200 ? -6.367 6.341 6.967 1.00 88.19 200 ASN A O 1
ATOM 1494 N N . ALA A 1 201 ? -4.692 6.360 5.469 1.00 85.12 201 ALA A N 1
ATOM 1495 C CA . ALA A 1 201 ? -4.001 7.540 5.967 1.00 85.12 201 ALA A CA 1
ATOM 1496 C C . ALA A 1 201 ? -3.336 8.282 4.804 1.00 85.12 201 ALA A C 1
ATOM 1498 O O . ALA A 1 201 ? -3.099 7.685 3.753 1.00 85.12 201 ALA A O 1
ATOM 1499 N N . GLU A 1 202 ? -3.017 9.559 5.003 1.00 79.88 202 GLU A N 1
ATOM 1500 C CA . GLU A 1 202 ? -2.210 10.343 4.061 1.00 79.88 202 GLU A CA 1
ATOM 1501 C C . GLU A 1 202 ? -0.829 9.718 3.840 1.00 79.88 202 GLU A C 1
ATOM 1503 O O . GLU A 1 202 ? -0.284 9.049 4.724 1.00 79.88 202 GLU A O 1
ATOM 1508 N N . CYS A 1 203 ? -0.255 9.951 2.660 1.00 78.31 203 CYS A N 1
ATOM 1509 C CA . CYS A 1 203 ? 1.068 9.444 2.336 1.00 78.31 203 CYS A CA 1
ATOM 1510 C C . CYS A 1 203 ? 2.141 10.094 3.231 1.00 78.31 203 CYS A C 1
ATOM 1512 O O . CYS A 1 203 ? 2.090 11.306 3.461 1.00 78.31 203 CYS A O 1
ATOM 1514 N N . PRO A 1 204 ? 3.129 9.328 3.729 1.00 77.50 204 PRO A N 1
ATOM 1515 C CA . PRO A 1 204 ? 4.273 9.890 4.428 1.00 77.50 204 PRO A CA 1
ATOM 1516 C C . PRO A 1 204 ? 5.023 10.854 3.511 1.00 77.50 204 PRO A C 1
ATOM 1518 O O . PRO A 1 204 ? 5.270 10.549 2.345 1.00 77.50 204 PRO A O 1
ATOM 1521 N N . ALA A 1 205 ? 5.404 12.014 4.043 1.00 71.88 205 ALA A N 1
ATOM 1522 C CA . ALA A 1 205 ? 6.210 12.961 3.290 1.00 71.88 205 ALA A CA 1
ATOM 1523 C C . ALA A 1 205 ? 7.526 12.300 2.860 1.00 71.88 205 ALA A C 1
ATOM 1525 O O . ALA A 1 205 ? 8.229 11.709 3.682 1.00 71.88 205 ALA A O 1
ATOM 1526 N N . GLY A 1 206 ? 7.846 12.425 1.576 1.00 65.25 206 GLY A N 1
ATOM 1527 C CA . GLY A 1 206 ? 9.102 11.953 1.020 1.00 65.25 206 GLY A CA 1
ATOM 1528 C C . GLY A 1 206 ? 9.255 10.433 0.932 1.00 65.25 206 GLY A C 1
ATOM 1529 O O . GLY A 1 206 ? 10.344 9.918 1.167 1.00 65.25 206 GLY A O 1
ATOM 1530 N N . GLY A 1 207 ? 8.170 9.694 0.678 1.00 65.81 207 GLY A N 1
ATOM 1531 C CA . GLY A 1 207 ? 8.284 8.277 0.322 1.00 65.81 207 GLY A CA 1
ATOM 1532 C C . GLY A 1 207 ? 8.469 7.317 1.505 1.00 65.81 207 GLY A C 1
ATOM 1533 O O . GLY A 1 207 ? 8.323 6.109 1.332 1.00 65.81 207 GLY A O 1
ATOM 1534 N N . GLY A 1 208 ? 8.736 7.840 2.708 1.00 70.75 208 GLY A N 1
ATOM 1535 C CA . GLY A 1 208 ? 9.101 7.066 3.900 1.00 70.75 208 GLY A CA 1
ATOM 1536 C C . GLY A 1 208 ? 8.009 6.140 4.446 1.00 70.75 208 GLY A C 1
ATOM 1537 O O . GLY A 1 208 ? 6.895 6.072 3.933 1.00 70.75 208 GLY A O 1
ATOM 1538 N N . ASP A 1 209 ? 8.315 5.403 5.511 1.00 77.44 209 ASP A N 1
ATOM 1539 C CA . ASP A 1 209 ? 7.373 4.452 6.109 1.00 77.44 209 ASP A CA 1
ATOM 1540 C C . ASP A 1 209 ? 6.276 5.128 6.937 1.00 77.44 209 ASP A C 1
ATOM 1542 O O . ASP A 1 209 ? 6.466 6.181 7.550 1.00 77.44 209 ASP A O 1
ATOM 1546 N N . PHE A 1 210 ? 5.109 4.483 6.994 1.00 76.12 210 PHE A N 1
ATOM 1547 C CA . PHE A 1 210 ? 4.042 4.893 7.899 1.00 76.12 210 PHE A CA 1
ATOM 1548 C C . PHE A 1 210 ? 4.474 4.641 9.347 1.00 76.12 210 PHE A C 1
ATOM 1550 O O . PHE A 1 210 ? 4.725 3.501 9.744 1.00 76.12 210 PHE A O 1
ATOM 1557 N N . ASP A 1 211 ? 4.522 5.695 10.163 1.00 70.44 211 ASP A N 1
ATOM 1558 C CA . ASP A 1 211 ? 4.822 5.562 11.588 1.00 70.44 211 ASP A CA 1
ATOM 1559 C C . ASP A 1 211 ? 3.677 4.829 12.311 1.00 70.44 211 ASP A C 1
ATOM 1561 O O . ASP A 1 211 ? 2.619 5.392 12.616 1.00 70.44 211 ASP A O 1
ATOM 1565 N N . ALA A 1 212 ? 3.901 3.550 12.618 1.00 62.47 212 ALA A N 1
ATOM 1566 C CA . ALA A 1 212 ? 2.957 2.712 13.351 1.00 62.47 212 ALA A CA 1
ATOM 1567 C C . ALA A 1 212 ? 2.645 3.246 14.766 1.00 62.47 212 ALA A C 1
ATOM 1569 O O . ALA A 1 212 ? 1.593 2.920 15.323 1.00 62.47 212 ALA A O 1
ATOM 1570 N N . ALA A 1 213 ? 3.519 4.075 15.356 1.00 62.78 213 ALA A N 1
ATOM 1571 C CA . ALA A 1 213 ? 3.255 4.741 16.632 1.00 62.78 213 ALA A CA 1
ATOM 1572 C C . ALA A 1 213 ? 2.320 5.954 16.478 1.00 62.78 213 ALA A C 1
ATOM 1574 O O . ALA A 1 213 ? 1.596 6.286 17.421 1.00 62.78 213 ALA A O 1
ATOM 1575 N N . ALA A 1 214 ? 2.294 6.584 15.300 1.00 67.88 214 ALA A N 1
ATOM 1576 C CA . ALA A 1 214 ? 1.419 7.712 14.993 1.00 67.88 214 ALA A CA 1
ATOM 1577 C C . ALA A 1 214 ? -0.013 7.273 14.639 1.00 67.88 214 ALA A C 1
ATOM 1579 O O . ALA A 1 214 ? -0.968 7.972 14.987 1.00 67.88 214 AL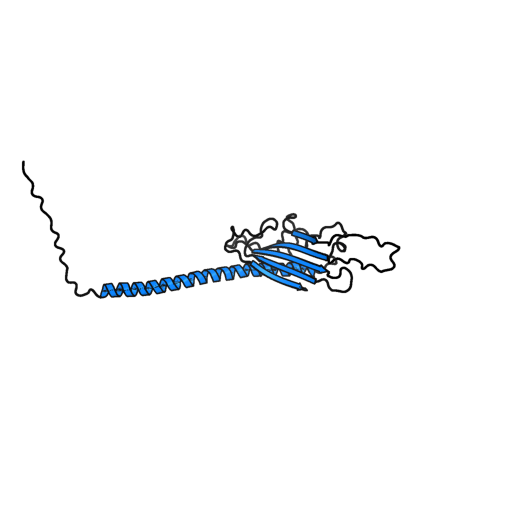A A O 1
ATOM 1580 N N . ASN A 1 215 ? -0.187 6.105 14.004 1.00 73.06 215 ASN A N 1
ATOM 1581 C CA . ASN A 1 215 ? -1.507 5.585 13.635 1.00 73.06 215 ASN A CA 1
ATOM 1582 C C . ASN A 1 215 ? -1.732 4.128 14.100 1.00 73.06 215 ASN A C 1
ATOM 1584 O O . ASN A 1 215 ? -1.549 3.189 13.325 1.00 73.06 215 ASN A O 1
ATOM 1588 N N . PRO A 1 216 ? -2.235 3.906 15.332 1.00 78.31 216 PRO A N 1
ATOM 1589 C CA . PRO A 1 216 ? -2.531 2.561 15.843 1.00 78.31 216 PRO A CA 1
ATOM 1590 C C . PRO A 1 216 ? -3.721 1.880 15.141 1.00 78.31 216 PRO A C 1
ATOM 1592 O O . PRO A 1 216 ? -4.062 0.743 15.467 1.00 78.31 216 PRO A O 1
ATOM 1595 N N . ARG A 1 217 ? -4.393 2.578 14.216 1.00 81.44 217 ARG A N 1
ATOM 1596 C CA . ARG A 1 217 ? -5.506 2.079 13.398 1.00 81.44 217 ARG A CA 1
ATOM 1597 C C . ARG A 1 217 ? -5.156 2.072 11.908 1.00 81.44 217 ARG A C 1
ATOM 1599 O O . ARG A 1 217 ? -6.063 2.106 11.076 1.00 81.44 217 ARG A O 1
ATOM 1606 N N . LEU A 1 218 ? -3.864 2.040 11.581 1.00 87.31 218 LEU A N 1
ATOM 1607 C CA . LEU A 1 218 ? -3.401 1.885 10.212 1.00 87.31 218 LEU A CA 1
ATOM 1608 C C . LEU A 1 218 ? -3.885 0.542 9.654 1.00 87.31 218 LEU A C 1
ATOM 1610 O O . LEU A 1 218 ? -3.740 -0.509 10.282 1.00 87.31 218 LEU A O 1
ATOM 1614 N N . VAL A 1 219 ? -4.480 0.597 8.472 1.00 90.50 219 VAL A N 1
ATOM 1615 C CA . VAL A 1 219 ? -4.923 -0.557 7.702 1.00 90.50 219 VAL A CA 1
ATOM 1616 C C . VAL A 1 219 ? -4.261 -0.484 6.339 1.00 90.50 219 VAL A C 1
ATOM 1618 O O . VAL A 1 219 ? -4.347 0.541 5.668 1.00 90.50 219 VAL A O 1
ATOM 1621 N N . GLU A 1 220 ? -3.657 -1.595 5.936 1.00 92.75 220 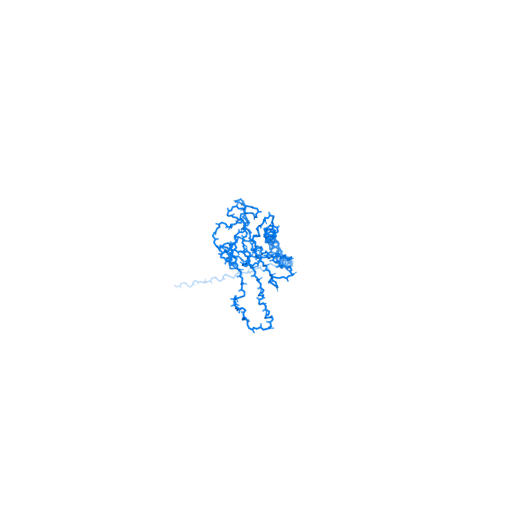GLU A N 1
ATOM 1622 C CA . GLU A 1 220 ? -3.070 -1.790 4.615 1.00 92.75 220 GLU A CA 1
ATOM 1623 C C . GLU A 1 220 ? -3.899 -2.805 3.821 1.00 92.75 220 GLU A C 1
ATOM 1625 O O . GLU A 1 220 ? -4.365 -3.820 4.361 1.00 92.75 220 GLU A O 1
ATOM 1630 N N . ARG A 1 221 ? -4.083 -2.535 2.529 1.00 94.94 221 ARG A N 1
ATOM 1631 C CA . ARG A 1 221 ? -4.627 -3.479 1.548 1.00 94.94 221 ARG A CA 1
ATOM 1632 C C . ARG A 1 221 ? -3.762 -3.427 0.300 1.00 94.94 221 ARG A C 1
ATOM 1634 O O . ARG A 1 221 ? -3.425 -2.340 -0.140 1.00 94.94 221 ARG A O 1
ATOM 1641 N N . ALA A 1 222 ? -3.432 -4.581 -0.264 1.00 94.75 222 ALA A N 1
ATOM 1642 C CA . ALA A 1 222 ? -2.592 -4.668 -1.448 1.00 94.75 222 ALA A CA 1
ATOM 1643 C C . ALA A 1 222 ? -3.341 -5.327 -2.608 1.00 94.75 222 ALA A C 1
ATOM 1645 O O . ALA A 1 222 ? -4.106 -6.274 -2.397 1.00 94.75 222 ALA A O 1
ATOM 1646 N N . ILE A 1 223 ? -3.091 -4.834 -3.817 1.00 95.56 223 ILE A N 1
ATOM 1647 C CA . ILE A 1 223 ? -3.503 -5.440 -5.082 1.00 95.56 223 ILE A CA 1
ATOM 1648 C C . ILE A 1 223 ? -2.236 -5.638 -5.904 1.00 95.56 223 ILE A C 1
ATOM 1650 O O . ILE A 1 223 ? -1.398 -4.743 -5.974 1.00 95.56 223 ILE A O 1
ATOM 1654 N N . 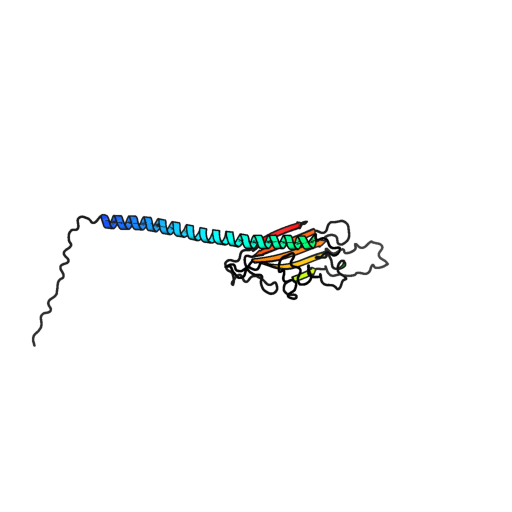SER A 1 224 ? -2.082 -6.818 -6.498 1.00 94.69 224 SER A N 1
ATOM 1655 C CA . SER A 1 224 ? -0.965 -7.112 -7.389 1.00 94.69 224 SER A CA 1
ATOM 1656 C C . SER A 1 224 ? -1.489 -7.695 -8.691 1.00 94.69 224 SER A C 1
ATOM 1658 O O . SER A 1 224 ? -2.359 -8.569 -8.676 1.00 94.69 224 SER A O 1
ATOM 1660 N N . VAL A 1 225 ? -0.970 -7.180 -9.798 1.00 93.94 225 VAL A N 1
ATOM 1661 C CA . VAL A 1 225 ? -1.268 -7.615 -11.159 1.00 93.94 225 VAL A CA 1
ATOM 1662 C C . VAL A 1 225 ? 0.057 -7.966 -11.816 1.00 93.94 225 VAL A C 1
ATOM 1664 O O . VAL A 1 225 ? 1.020 -7.215 -11.700 1.00 93.94 225 VAL A O 1
ATOM 1667 N N . THR A 1 226 ? 0.098 -9.113 -12.481 1.00 91.75 226 THR A N 1
ATOM 1668 C CA . THR A 1 226 ? 1.245 -9.547 -13.276 1.00 91.75 226 THR A CA 1
ATOM 1669 C C . THR A 1 226 ? 0.748 -9.899 -14.665 1.00 91.75 226 THR A C 1
ATOM 1671 O O . THR A 1 226 ? -0.276 -10.584 -14.773 1.00 91.75 226 THR A O 1
ATOM 1674 N N . TYR A 1 227 ? 1.435 -9.416 -15.692 1.00 87.56 227 TYR A N 1
ATOM 1675 C CA . TYR A 1 227 ? 1.168 -9.732 -17.091 1.00 87.56 227 TYR A CA 1
ATOM 1676 C C . TYR A 1 227 ? 2.460 -9.841 -17.879 1.00 87.56 227 TYR A C 1
ATOM 1678 O O . TYR A 1 227 ? 3.484 -9.299 -17.403 1.00 87.56 227 TYR A O 1
#

pLDDT: mean 70.65, std 18.27, range [34.62, 97.94]

Foldseek 3Di:
DDDDDDDDDDDDPPPPPPPPPVVVVVVVVVVVVVVVVVVVVVVVVVVVVLVVVLVVQQVQFVVQQVLQQVVVCCQQVPPDPQRQFDQACVSPPVPDDRDHRDDQPDCPSHPFPPVPPPQFKDKDKDDDDDPPPDPDPPDPDPDPPPQDKTKIKIWGKDWADDDPPDDAQTKMKIKMWIWIDPRRDDDDDIKIKIKIKMWSHGDDTRNDDDDCVVCVSIDIDMDMDID

Mean predicted aligned error: 14.59 Å

Solvent-accessible surface area (backbone atoms only — not comparable to full-atom values): 13444 Å² total; per-residue (Å²): 137,83,84,79,81,84,79,81,85,77,81,79,80,77,77,74,86,67,94,66,68,62,62,65,58,51,51,53,54,54,49,52,54,53,49,53,53,50,55,55,50,51,57,50,51,55,51,52,53,51,52,52,50,52,53,52,39,41,48,45,1,38,53,26,6,51,55,31,41,54,40,53,46,48,48,62,76,36,97,54,102,60,69,42,69,58,56,47,62,83,78,31,83,77,77,52,74,82,58,72,71,55,66,68,79,52,57,92,70,42,69,41,56,70,60,62,61,79,37,38,49,50,75,51,69,56,69,67,75,87,75,83,71,76,82,64,95,82,63,95,60,89,70,77,77,84,56,54,57,31,42,22,38,39,37,38,51,39,49,48,77,52,63,97,87,51,103,57,70,30,20,10,13,43,29,38,36,38,28,39,32,85,64,49,88,78,87,79,82,63,40,37,37,41,37,6,41,3,22,47,33,57,62,45,81,58,64,49,77,80,57,62,87,82,40,88,79,71,34,81,29,74,44,74,51,75,88

Sequence (227 aa):
MAIGTLQHTTYNIRHTAYNKGYALILSIVVSSVVLSIGLSLLNIVQKEIILSATGRDSQFAFYAADGGVECALYWDIGYTDTKAFPENLAETNGNDSPSAPGGAGDSDCGNTDFGGGSDVWDAEIEDGDITYVPPNPNDADPQPSGYEDDEATYTFQITFVADATMELPGSCARVTITKDDPDNAGADDVVTRIESKGYNAECPAGGGDFDAAANPRLVERAISVTY

Organism: NCBI:txid1798663

Secondary structure (DSSP, 8-state):
------------------TTTHHHHHHHHHHHHHHHHHHHHHHHHHHHHHHHHHHHHHHHHHHHHHHHHHHHHHHHS-SSSS-SS-SSTTTTTSS---PPSS-TT--TTSS--TTSGGGSEEEEEE-------PPPTT--S-PPP----EEEEEEEEEEEPPPTTSS---EEEEEEEEEEETTSSSSSPPEEEEEEEEESSPPPGGG----TTT-TT--EEEEEEE-

Radius of gyration: 35.54 Å; Cα contacts (8 Å, |Δi|>4): 339; chains: 1; bounding box: 83×41×126 Å